Protein AF-A0A382YRN6-F1 (afdb_monomer)

Sequence (186 aa):
MSEPDVLLDSDYIIQRSGENFRKLMLTFEDDTGKSMCLRPDLTVASCIKYLKDNSKANSKIFYSGQAYRRSNSPKDKVINDQLGIEILGSKNKSTDDLKVLKTIANSIEKIKIKNTSIKIGDVSLFQKLIESLKIPERWKIRLKRHFWRPQYFEDLLNRLETNSDIDPAAINLDKKKFSEMKNLDQ

Structure (mmCIF, N/CA/C/O backbone):
data_AF-A0A382YRN6-F1
#
_entry.id   AF-A0A382YRN6-F1
#
loop_
_atom_site.group_PDB
_atom_site.id
_atom_site.type_symbol
_atom_site.label_atom_id
_atom_site.label_alt_id
_atom_site.label_comp_id
_atom_site.label_asym_id
_atom_site.label_entity_id
_atom_site.label_seq_id
_atom_site.pdbx_PDB_ins_code
_atom_site.Cartn_x
_atom_site.Cartn_y
_atom_site.Cartn_z
_atom_site.occupancy
_atom_site.B_iso_or_equiv
_atom_site.auth_seq_id
_atom_site.auth_comp_id
_atom_site.auth_asym_id
_atom_site.auth_atom_id
_atom_site.pdbx_PDB_model_num
ATOM 1 N N . MET A 1 1 ? -16.135 3.808 16.713 1.00 51.97 1 MET A N 1
ATOM 2 C CA . MET A 1 1 ? -14.955 3.156 16.109 1.00 51.97 1 MET A CA 1
ATOM 3 C C . MET A 1 1 ? -15.430 1.838 15.547 1.00 51.97 1 MET A C 1
ATOM 5 O O . MET A 1 1 ? -16.083 1.115 16.283 1.00 51.97 1 MET A O 1
ATOM 9 N N . SER A 1 2 ? -15.210 1.559 14.266 1.00 63.25 2 SER A N 1
ATOM 10 C CA . SER A 1 2 ? -15.533 0.242 13.720 1.00 63.25 2 SER A CA 1
ATOM 11 C C . SER A 1 2 ? -14.206 -0.430 13.417 1.00 63.25 2 SER A C 1
ATOM 13 O O . SER A 1 2 ? -13.573 -0.123 12.408 1.00 63.25 2 SER A O 1
ATOM 15 N N . GLU A 1 3 ? -13.742 -1.263 14.337 1.00 75.56 3 GLU A N 1
ATOM 16 C CA . GLU A 1 3 ? -12.614 -2.129 14.041 1.00 75.56 3 GLU A CA 1
ATOM 17 C C . GLU A 1 3 ? -13.063 -3.113 12.946 1.00 75.56 3 GLU A C 1
ATOM 19 O O . GLU A 1 3 ? -14.166 -3.662 13.049 1.00 75.56 3 GLU A O 1
ATOM 24 N N . PRO A 1 4 ? -12.316 -3.255 11.837 1.00 81.81 4 PRO A N 1
ATOM 25 C CA . PRO A 1 4 ? -12.666 -4.220 10.801 1.00 81.81 4 PRO A CA 1
ATOM 26 C C . PRO A 1 4 ? -12.492 -5.659 11.320 1.00 81.81 4 PRO A C 1
ATOM 28 O O . PRO A 1 4 ? -11.967 -5.869 12.412 1.00 81.81 4 PRO A O 1
ATOM 31 N N . ASP A 1 5 ? -12.926 -6.661 10.558 1.00 90.19 5 ASP A N 1
ATOM 32 C CA . ASP A 1 5 ? -12.802 -8.064 10.976 1.00 90.19 5 ASP A CA 1
ATOM 33 C C . ASP A 1 5 ? -11.320 -8.446 11.156 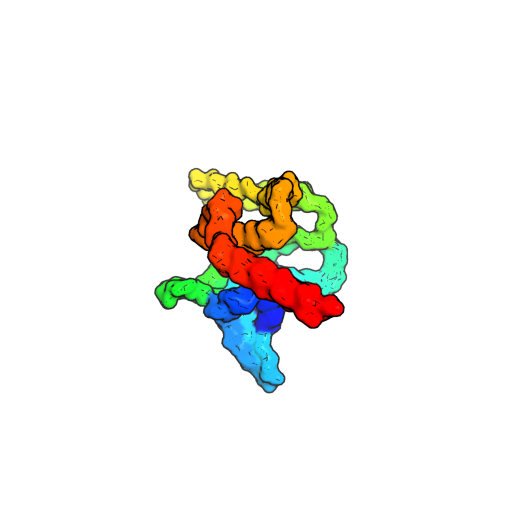1.00 90.19 5 ASP A C 1
ATOM 35 O O . ASP A 1 5 ? -10.460 -8.013 10.386 1.00 90.19 5 ASP A O 1
ATOM 39 N N . VAL A 1 6 ? -10.999 -9.227 12.193 1.00 94.19 6 VAL A N 1
ATOM 40 C CA . VAL A 1 6 ? -9.627 -9.715 12.453 1.00 94.19 6 VAL A CA 1
ATOM 41 C C . VAL A 1 6 ? -9.281 -10.907 11.561 1.00 94.19 6 VAL A C 1
ATOM 43 O O . VAL A 1 6 ? -8.134 -11.042 11.135 1.00 94.19 6 VAL A O 1
ATOM 46 N N . LEU A 1 7 ? -10.270 -11.754 11.274 1.00 94.81 7 LEU A N 1
ATOM 47 C CA . LEU A 1 7 ? -10.133 -12.926 10.419 1.00 94.81 7 LEU A CA 1
ATOM 48 C C . LEU A 1 7 ? -10.601 -12.606 9.009 1.00 94.81 7 LEU A C 1
ATOM 50 O O . LEU A 1 7 ? -11.713 -12.120 8.814 1.00 94.81 7 LEU A O 1
ATOM 54 N N . LEU A 1 8 ? -9.749 -12.905 8.034 1.00 94.69 8 LEU A N 1
ATOM 55 C CA . LEU A 1 8 ? -10.020 -12.691 6.621 1.00 94.69 8 LEU A CA 1
ATOM 56 C C . LEU A 1 8 ? -9.779 -13.976 5.840 1.00 94.69 8 LEU A C 1
ATOM 58 O O . LEU A 1 8 ? -8.954 -14.806 6.218 1.00 94.69 8 LEU A O 1
ATOM 62 N N . ASP A 1 9 ? -10.461 -14.086 4.709 1.00 94.25 9 ASP A N 1
ATOM 63 C CA . ASP A 1 9 ? -10.088 -15.030 3.665 1.00 94.25 9 ASP A CA 1
ATOM 64 C C . ASP A 1 9 ? -8.670 -14.698 3.170 1.00 94.25 9 ASP A C 1
ATOM 66 O O . ASP A 1 9 ? -8.386 -13.547 2.808 1.00 94.25 9 ASP A O 1
ATOM 70 N N . SER A 1 10 ? -7.777 -15.691 3.190 1.00 93.00 10 SER A N 1
ATOM 71 C CA . SER A 1 10 ? -6.375 -15.506 2.799 1.00 93.00 10 SER A CA 1
ATOM 72 C C . SER A 1 10 ? -6.241 -15.031 1.355 1.00 93.00 10 SER A C 1
ATOM 74 O O . SER A 1 10 ? -5.317 -14.271 1.039 1.00 93.00 10 SER A O 1
ATOM 76 N N . ASP A 1 11 ? -7.175 -15.425 0.487 1.00 92.12 11 ASP A N 1
ATOM 77 C CA . ASP A 1 11 ? -7.111 -15.138 -0.942 1.00 92.12 11 ASP A CA 1
ATOM 78 C C . ASP A 1 11 ? -7.200 -13.638 -1.227 1.00 92.12 11 ASP A C 1
ATOM 80 O O . ASP A 1 11 ? -6.490 -13.140 -2.104 1.00 92.12 11 ASP A O 1
ATOM 84 N N . TYR A 1 12 ? -7.973 -12.876 -0.441 1.00 91.62 12 TYR A N 1
ATOM 85 C CA . TYR A 1 12 ? -8.055 -11.420 -0.607 1.00 91.62 12 TYR A CA 1
ATOM 86 C C . TYR A 1 12 ? -6.702 -10.735 -0.416 1.00 91.62 12 TYR A C 1
ATOM 88 O O . TYR A 1 12 ? -6.385 -9.761 -1.105 1.00 91.62 12 TYR A O 1
ATOM 96 N N . ILE A 1 13 ? -5.880 -11.242 0.502 1.00 91.06 13 ILE A N 1
ATOM 97 C CA . ILE A 1 13 ? -4.547 -10.691 0.728 1.00 91.06 13 ILE A CA 1
ATOM 98 C C . ILE A 1 13 ? -3.578 -11.158 -0.358 1.00 91.06 13 ILE A C 1
ATOM 100 O O . ILE A 1 13 ? -2.804 -10.347 -0.873 1.00 91.06 13 ILE A O 1
ATOM 104 N N . ILE A 1 14 ? -3.607 -12.444 -0.713 1.00 88.62 14 ILE A N 1
ATOM 105 C CA . ILE A 1 14 ? -2.675 -13.037 -1.682 1.00 88.62 14 ILE A CA 1
ATOM 106 C C . ILE A 1 14 ? -2.873 -12.425 -3.068 1.00 88.62 14 ILE A C 1
ATOM 108 O O . ILE A 1 14 ? -1.894 -12.031 -3.701 1.00 88.62 14 ILE A O 1
ATOM 112 N N . GLN A 1 15 ? -4.117 -12.262 -3.520 1.00 87.88 15 GLN A N 1
ATOM 113 C CA . GLN A 1 15 ? -4.415 -11.652 -4.819 1.00 87.88 15 GLN A CA 1
ATOM 114 C C . GLN A 1 15 ? -3.895 -10.210 -4.914 1.00 87.88 15 GLN A C 1
ATOM 116 O O . GLN A 1 15 ? -3.425 -9.787 -5.969 1.00 87.88 15 GLN A O 1
ATOM 121 N N . ARG A 1 16 ? -3.924 -9.461 -3.803 1.00 85.50 16 ARG A N 1
ATOM 122 C CA . ARG A 1 16 ? -3.434 -8.077 -3.738 1.00 85.50 16 ARG A CA 1
ATOM 123 C C . ARG A 1 16 ? -1.912 -7.987 -3.616 1.00 85.50 16 ARG A C 1
ATOM 125 O O . ARG A 1 16 ? -1.306 -7.100 -4.215 1.00 85.50 16 ARG A O 1
ATOM 132 N N . SER A 1 17 ? -1.300 -8.847 -2.803 1.00 83.31 17 SER A N 1
ATOM 133 C CA . SER A 1 17 ? 0.098 -8.703 -2.355 1.00 83.31 17 SER A CA 1
ATOM 134 C C . SER A 1 17 ? 1.071 -9.703 -2.995 1.00 83.31 17 SER A C 1
ATOM 136 O O . SER A 1 17 ? 2.289 -9.538 -2.889 1.00 83.31 17 SER A O 1
ATOM 138 N N . GLY A 1 18 ? 0.550 -10.720 -3.683 1.00 82.56 18 GLY A N 1
ATOM 139 C CA . GLY A 1 18 ? 1.294 -11.799 -4.326 1.00 82.56 18 GLY A CA 1
ATOM 140 C C . GLY A 1 18 ? 1.769 -12.897 -3.367 1.00 82.56 18 GLY A C 1
ATOM 141 O O . GLY A 1 18 ? 1.887 -12.701 -2.159 1.00 82.56 18 GLY A O 1
ATOM 142 N N . GLU A 1 19 ? 2.129 -14.054 -3.927 1.00 81.19 19 GLU A N 1
ATOM 143 C CA . GLU A 1 19 ? 2.529 -15.262 -3.175 1.00 81.19 19 GLU A CA 1
ATOM 144 C C . GLU A 1 19 ? 3.696 -15.047 -2.208 1.00 81.19 19 GLU A C 1
ATOM 146 O O . GLU A 1 19 ? 3.724 -15.588 -1.105 1.00 81.19 19 GLU A O 1
ATOM 151 N N . ASN A 1 20 ? 4.653 -14.186 -2.564 1.00 80.25 20 ASN A N 1
ATOM 152 C CA . ASN A 1 20 ? 5.780 -13.877 -1.682 1.00 80.25 20 ASN A CA 1
ATOM 153 C C . ASN A 1 20 ? 5.348 -13.229 -0.360 1.00 80.25 20 ASN A C 1
ATOM 155 O O . ASN A 1 20 ? 6.132 -13.227 0.588 1.00 80.25 20 ASN A O 1
ATOM 159 N N . PHE A 1 21 ? 4.140 -12.667 -0.295 1.00 85.12 21 PHE A N 1
ATOM 160 C CA . PHE A 1 21 ? 3.574 -12.110 0.924 1.00 85.12 21 PHE A CA 1
ATOM 161 C C . PHE A 1 21 ? 3.029 -13.194 1.861 1.00 85.12 21 PHE A C 1
ATOM 163 O O . PHE A 1 21 ? 3.004 -12.988 3.072 1.00 85.12 21 PHE A O 1
ATOM 170 N N . ARG A 1 22 ? 2.678 -14.379 1.337 1.00 86.25 22 ARG A N 1
ATOM 171 C CA . ARG A 1 22 ? 2.113 -15.495 2.111 1.00 86.25 22 ARG A CA 1
ATOM 172 C C . ARG A 1 22 ? 3.006 -15.921 3.271 1.00 86.25 22 ARG A C 1
ATOM 174 O O . ARG A 1 22 ? 2.507 -16.160 4.362 1.00 86.25 22 ARG A O 1
ATOM 181 N N . LYS A 1 23 ? 4.330 -15.898 3.082 1.00 87.81 23 LYS A N 1
ATOM 182 C CA . LYS A 1 23 ? 5.316 -16.204 4.139 1.00 87.81 23 LYS A CA 1
ATOM 183 C C . LYS A 1 23 ? 5.230 -15.278 5.361 1.00 87.81 23 LYS A C 1
ATOM 185 O O . LYS A 1 23 ? 5.687 -15.642 6.441 1.00 87.81 23 LYS A O 1
ATOM 190 N N . LEU A 1 24 ? 4.689 -14.073 5.173 1.00 89.94 24 LEU A N 1
ATOM 191 C CA . LEU A 1 24 ? 4.528 -13.070 6.221 1.00 89.94 24 LEU A CA 1
ATOM 192 C C . LEU A 1 24 ? 3.179 -13.204 6.940 1.00 89.94 24 LEU A C 1
ATOM 194 O O . LEU A 1 24 ? 3.025 -12.687 8.043 1.00 89.94 24 LEU A O 1
ATOM 198 N N . MET A 1 25 ? 2.203 -13.878 6.334 1.00 93.12 25 MET A N 1
ATOM 199 C CA . MET A 1 25 ? 0.864 -14.032 6.895 1.00 93.12 25 MET A CA 1
ATOM 200 C C . MET A 1 25 ? 0.820 -15.131 7.957 1.00 93.12 25 MET A C 1
ATOM 202 O O . MET A 1 25 ? 1.604 -16.082 7.942 1.00 93.12 25 MET A O 1
ATOM 206 N N . LEU A 1 26 ? -0.138 -15.008 8.873 1.00 94.31 26 LEU A N 1
ATOM 207 C CA . LEU A 1 26 ? -0.528 -16.087 9.772 1.00 94.31 26 LEU A CA 1
ATOM 208 C C . LEU A 1 26 ? -1.783 -16.745 9.218 1.00 94.31 26 LEU A C 1
ATOM 210 O O . LEU A 1 26 ? -2.885 -16.233 9.410 1.00 94.31 26 LEU A O 1
ATOM 214 N N . THR A 1 27 ? -1.589 -17.843 8.497 1.00 94.38 27 THR A N 1
ATOM 215 C CA . THR A 1 27 ? -2.660 -18.595 7.842 1.00 94.38 27 THR A CA 1
ATOM 216 C C . THR A 1 27 ? -2.999 -19.861 8.615 1.00 94.38 27 THR A C 1
ATOM 218 O O . THR A 1 27 ? -2.108 -20.494 9.183 1.00 94.38 27 THR A O 1
ATOM 221 N N . PHE A 1 28 ? -4.263 -20.251 8.576 1.00 94.69 28 PHE A N 1
ATOM 222 C CA . PHE A 1 28 ? -4.788 -21.499 9.116 1.00 94.69 28 PHE A CA 1
ATOM 223 C C . PHE A 1 28 ? -5.939 -21.988 8.227 1.00 94.69 28 PHE A C 1
ATOM 225 O O . PHE A 1 28 ? -6.419 -21.248 7.369 1.00 94.69 28 PHE A O 1
ATOM 232 N N . GLU A 1 29 ? -6.354 -23.235 8.399 1.00 96.06 29 GLU A N 1
ATOM 233 C CA . GLU A 1 29 ? -7.555 -23.770 7.755 1.00 96.06 29 GLU A CA 1
ATOM 234 C C . GLU A 1 29 ? -8.707 -23.734 8.757 1.00 96.06 29 GLU A C 1
ATOM 236 O O . GLU A 1 29 ? -8.498 -23.994 9.944 1.00 96.06 29 GLU A O 1
ATOM 241 N N . ASP A 1 30 ? -9.893 -23.341 8.300 1.00 93.31 30 ASP A N 1
ATOM 242 C CA . ASP A 1 30 ? -11.109 -23.456 9.103 1.00 93.31 30 ASP A CA 1
ATOM 243 C C . ASP A 1 30 ? -11.708 -24.872 9.028 1.00 93.31 30 ASP A C 1
ATOM 245 O O . ASP A 1 30 ? -11.219 -25.739 8.301 1.00 93.31 30 ASP A O 1
ATOM 249 N N . ASP A 1 31 ? -12.803 -25.100 9.754 1.00 94.25 31 ASP A N 1
ATOM 250 C CA . ASP A 1 31 ? -13.486 -26.400 9.813 1.00 94.25 31 ASP A CA 1
ATOM 251 C C . ASP A 1 31 ? -14.044 -26.868 8.452 1.00 94.25 31 ASP A C 1
ATOM 253 O O . ASP A 1 31 ? -14.405 -28.034 8.292 1.00 94.25 31 ASP A O 1
ATOM 257 N N . THR A 1 32 ? -14.122 -25.974 7.460 1.00 94.44 32 THR A N 1
ATOM 258 C CA . THR A 1 32 ? -14.556 -26.281 6.089 1.00 94.44 32 THR A CA 1
ATOM 259 C C . THR A 1 32 ? -13.386 -26.578 5.145 1.00 94.44 32 THR A C 1
ATOM 261 O O . THR A 1 32 ? -13.607 -26.880 3.972 1.00 94.44 32 THR A O 1
ATOM 264 N N . GLY A 1 33 ? -12.144 -26.504 5.639 1.00 92.94 33 GLY A N 1
ATOM 265 C CA . GLY A 1 33 ? -10.920 -26.622 4.845 1.00 92.94 33 GLY A CA 1
ATOM 266 C C . GLY A 1 33 ? -10.556 -25.342 4.086 1.00 92.94 33 GLY A C 1
ATOM 267 O O . GLY A 1 33 ? -9.696 -25.361 3.204 1.00 92.94 33 GLY A O 1
ATOM 268 N N . LYS A 1 34 ? -11.206 -24.213 4.388 1.00 94.06 34 LYS A N 1
ATOM 269 C CA . LYS A 1 34 ? -10.936 -22.936 3.728 1.00 94.06 34 LYS A CA 1
ATOM 270 C C . LYS A 1 34 ? -9.721 -22.257 4.355 1.00 94.06 34 LYS A C 1
ATOM 272 O O . LYS A 1 34 ? -9.590 -22.180 5.574 1.00 94.06 34 LYS A O 1
ATOM 277 N N . SER A 1 35 ? -8.842 -21.704 3.515 1.00 93.88 35 SER A N 1
ATOM 278 C CA . SER A 1 35 ? -7.646 -20.999 3.983 1.00 93.88 35 SER A CA 1
ATOM 279 C C . SER A 1 35 ? -7.979 -19.598 4.502 1.00 93.88 35 SER A C 1
ATOM 281 O O . SER A 1 35 ? -8.270 -18.670 3.749 1.00 93.88 35 SER A O 1
ATOM 283 N N . MET A 1 36 ? -7.850 -19.415 5.808 1.00 95.75 36 MET A N 1
ATOM 284 C CA . MET A 1 36 ? -8.109 -18.168 6.521 1.00 95.75 36 MET A CA 1
ATOM 285 C C . MET A 1 36 ? -6.806 -17.569 7.049 1.00 95.75 36 MET A C 1
ATOM 287 O O . MET A 1 36 ? -5.798 -18.260 7.211 1.00 95.75 36 MET A O 1
ATOM 291 N N . CYS A 1 37 ? -6.805 -16.268 7.323 1.00 95.75 37 CYS A N 1
ATOM 292 C CA . CYS A 1 37 ? -5.662 -15.586 7.911 1.00 95.75 37 CYS A CA 1
ATOM 293 C C . CYS A 1 37 ? -6.076 -14.564 8.967 1.00 95.75 37 CYS A C 1
ATOM 295 O O . CYS A 1 37 ? -7.153 -13.965 8.901 1.00 95.75 37 CYS A O 1
ATOM 297 N N . LEU A 1 38 ? -5.178 -14.321 9.922 1.00 96.31 38 LEU A N 1
ATOM 298 C CA . LEU A 1 38 ? -5.223 -13.084 10.696 1.00 96.31 38 LEU A CA 1
ATOM 299 C C . LEU A 1 38 ? -4.845 -11.922 9.772 1.00 96.31 38 LEU A C 1
ATOM 301 O O . LEU A 1 38 ? -3.858 -12.011 9.036 1.00 96.31 38 LEU A O 1
ATOM 305 N N . ARG A 1 39 ? -5.610 -10.825 9.820 1.00 94.62 39 ARG A N 1
ATOM 306 C CA . ARG A 1 39 ? -5.389 -9.663 8.952 1.00 94.62 39 ARG A CA 1
ATOM 307 C C . ARG A 1 39 ? -3.941 -9.142 9.079 1.00 94.62 39 ARG A C 1
ATOM 309 O O . ARG A 1 39 ? -3.499 -8.818 10.185 1.00 94.62 39 ARG A O 1
ATOM 316 N N . PRO A 1 40 ? -3.191 -9.017 7.974 1.00 94.00 40 PRO A N 1
ATOM 317 C CA . PRO A 1 40 ? -1.807 -8.542 8.012 1.00 94.00 40 PRO A CA 1
ATOM 318 C C . PRO A 1 40 ? -1.680 -7.016 7.912 1.00 94.00 40 PRO A C 1
ATOM 320 O O . PRO A 1 40 ? -0.609 -6.469 8.184 1.00 94.00 40 PRO A O 1
ATOM 323 N N . ASP A 1 41 ? -2.756 -6.336 7.519 1.00 92.19 41 ASP A N 1
ATOM 324 C CA . ASP A 1 41 ? -2.962 -4.892 7.598 1.00 92.19 41 ASP A CA 1
ATOM 325 C C . ASP A 1 41 ? -4.459 -4.601 7.799 1.00 92.19 41 ASP A C 1
ATOM 327 O O . ASP A 1 41 ? -5.302 -5.479 7.591 1.00 92.19 41 ASP A O 1
ATOM 331 N N . LEU A 1 42 ? -4.794 -3.388 8.248 1.00 93.94 42 LEU A N 1
ATOM 332 C CA . LEU A 1 42 ? -6.195 -2.986 8.426 1.00 93.94 42 LEU A CA 1
ATOM 333 C C . LEU A 1 42 ? -6.842 -2.464 7.133 1.00 93.94 42 LEU A C 1
ATOM 335 O O . LEU A 1 42 ? -8.066 -2.476 7.039 1.00 93.94 42 LEU A O 1
ATOM 339 N N . THR A 1 43 ? -6.055 -2.080 6.125 1.00 92.62 43 THR A N 1
ATOM 340 C CA . THR A 1 43 ? -6.553 -1.525 4.857 1.00 92.62 43 THR A CA 1
ATOM 341 C C . THR A 1 43 ? -7.425 -2.514 4.096 1.00 92.62 43 THR A C 1
ATOM 343 O O . THR A 1 43 ? -8.557 -2.198 3.732 1.00 92.62 43 THR A O 1
ATOM 346 N N . VAL A 1 44 ? -6.947 -3.742 3.863 1.00 92.06 44 VAL A N 1
ATOM 347 C CA . VAL A 1 44 ? -7.742 -4.728 3.106 1.00 92.06 44 VAL A CA 1
ATOM 348 C C . VAL A 1 44 ? -9.009 -5.105 3.874 1.00 92.06 44 VAL A C 1
ATOM 350 O O . VAL A 1 44 ? -10.080 -5.217 3.278 1.00 92.06 44 VAL A O 1
ATOM 353 N N . ALA A 1 45 ? -8.912 -5.226 5.198 1.00 92.88 45 ALA A N 1
ATOM 354 C CA . ALA A 1 45 ? -10.055 -5.504 6.061 1.00 92.88 45 ALA A CA 1
ATOM 355 C C . ALA A 1 45 ? -11.117 -4.386 5.975 1.00 92.88 45 ALA A C 1
ATOM 357 O O . ALA A 1 45 ? -12.314 -4.661 5.852 1.00 92.88 45 ALA A O 1
ATOM 358 N N . SER A 1 46 ? -10.685 -3.120 5.971 1.00 92.19 46 SER A N 1
ATOM 359 C CA . SER A 1 46 ? -11.553 -1.955 5.775 1.00 92.19 46 SER A CA 1
ATOM 360 C C . SER A 1 46 ? -12.200 -1.924 4.390 1.00 92.19 46 SER A C 1
ATOM 362 O O . SER A 1 46 ? -13.404 -1.682 4.296 1.00 92.19 46 SER A O 1
ATOM 364 N N . CYS A 1 47 ? -11.455 -2.247 3.330 1.00 91.38 47 CYS A N 1
ATOM 365 C CA . CYS A 1 47 ? -11.995 -2.368 1.974 1.00 91.38 47 CYS A CA 1
ATOM 366 C C . CYS A 1 47 ? -13.052 -3.477 1.858 1.00 91.38 47 CYS A C 1
ATOM 368 O O . CYS A 1 47 ? -14.103 -3.260 1.258 1.00 91.38 47 CYS A O 1
ATOM 370 N N . ILE A 1 48 ? -12.811 -4.654 2.446 1.00 90.88 48 ILE A N 1
ATOM 371 C CA . ILE A 1 48 ? -13.780 -5.763 2.443 1.00 90.88 48 ILE A CA 1
ATOM 372 C C . ILE A 1 48 ? -15.072 -5.333 3.132 1.00 90.88 48 ILE A C 1
ATOM 374 O O . ILE A 1 48 ? -16.156 -5.557 2.596 1.00 90.88 48 ILE A O 1
ATOM 378 N N . LYS A 1 49 ? -14.967 -4.680 4.293 1.00 90.25 49 LYS A N 1
ATOM 379 C CA . LYS A 1 49 ? -16.130 -4.155 5.009 1.00 90.25 49 LYS A CA 1
ATOM 380 C C . LYS A 1 49 ? -16.911 -3.145 4.164 1.00 90.25 49 LYS A C 1
ATOM 382 O O . LYS A 1 49 ? -18.112 -3.305 3.984 1.00 90.25 49 LYS A O 1
ATOM 387 N N . TYR A 1 50 ? -16.215 -2.172 3.577 1.00 91.06 50 TYR A N 1
ATOM 388 C CA . TYR A 1 50 ? -16.802 -1.173 2.678 1.00 91.06 50 TYR A CA 1
ATOM 389 C C . TYR A 1 50 ? -17.598 -1.801 1.519 1.00 91.06 50 TYR A C 1
ATOM 391 O O . TYR A 1 50 ? -18.684 -1.321 1.179 1.00 91.06 50 TYR A O 1
ATOM 399 N N . LEU A 1 51 ? -17.069 -2.884 0.937 1.00 90.31 51 LEU A N 1
ATOM 400 C CA . LEU A 1 51 ? -17.718 -3.627 -0.145 1.00 90.31 51 LEU A CA 1
ATOM 401 C C . LEU A 1 51 ? -18.913 -4.461 0.343 1.00 90.31 51 LEU A C 1
ATOM 403 O O . LEU A 1 51 ? -19.945 -4.462 -0.325 1.00 90.31 51 LEU A O 1
ATOM 407 N N . LYS A 1 52 ? -18.805 -5.137 1.499 1.00 88.75 52 LYS A N 1
ATOM 408 C CA . LYS A 1 52 ? -19.909 -5.907 2.114 1.00 88.75 52 LYS A CA 1
ATOM 409 C C . LYS A 1 52 ? -21.110 -5.022 2.439 1.00 88.75 52 LYS A C 1
ATOM 411 O O . LYS A 1 52 ? -22.247 -5.428 2.216 1.00 88.75 52 LYS A O 1
ATOM 416 N N . ASP A 1 53 ? -20.851 -3.795 2.880 1.00 85.69 53 ASP A N 1
ATOM 417 C CA . ASP A 1 53 ? -21.888 -2.808 3.185 1.00 85.69 53 ASP A CA 1
ATOM 418 C C . ASP A 1 53 ? -22.583 -2.266 1.910 1.00 85.69 53 ASP A C 1
ATOM 420 O O . ASP A 1 53 ? -23.408 -1.356 1.988 1.00 85.69 53 ASP A O 1
ATOM 424 N N . ASN A 1 54 ? -22.257 -2.805 0.718 1.00 70.38 54 ASN A N 1
ATOM 425 C CA . ASN A 1 54 ? -22.770 -2.407 -0.602 1.00 70.38 54 ASN A CA 1
ATOM 426 C C . ASN A 1 54 ? -22.689 -0.894 -0.858 1.00 70.38 54 ASN A C 1
ATOM 428 O O . ASN A 1 54 ? -23.453 -0.324 -1.649 1.00 70.38 54 ASN A O 1
ATOM 432 N N . SER A 1 55 ? -21.755 -0.214 -0.193 1.00 65.00 55 SER A N 1
ATOM 433 C CA . SER A 1 55 ? -21.702 1.235 -0.229 1.00 65.00 55 SER A CA 1
ATOM 434 C C . SER A 1 55 ? -21.049 1.689 -1.536 1.00 65.00 55 SER A C 1
ATOM 436 O O . SER A 1 55 ? -19.839 1.736 -1.692 1.00 65.00 55 SER A O 1
ATOM 438 N N . LYS A 1 56 ? -21.869 2.057 -2.526 1.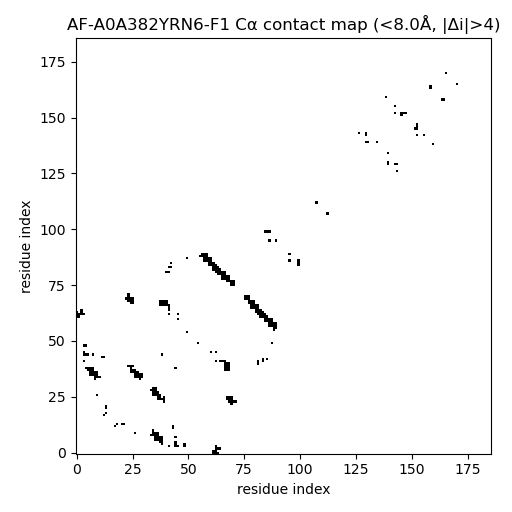00 66.88 56 LYS A N 1
ATOM 439 C CA . LYS A 1 56 ? -21.397 2.788 -3.722 1.00 66.88 56 LYS A CA 1
ATOM 440 C C . LYS A 1 56 ? -21.114 4.267 -3.425 1.00 66.88 56 LYS A C 1
ATOM 442 O O . LYS A 1 56 ? -20.733 5.021 -4.317 1.00 66.88 56 LYS A O 1
ATOM 447 N N . ALA A 1 57 ? -21.349 4.691 -2.186 1.00 82.06 57 ALA A N 1
ATOM 448 C CA . ALA A 1 57 ? -21.182 6.059 -1.740 1.00 82.06 57 ALA A CA 1
ATOM 449 C C . ALA A 1 57 ? -1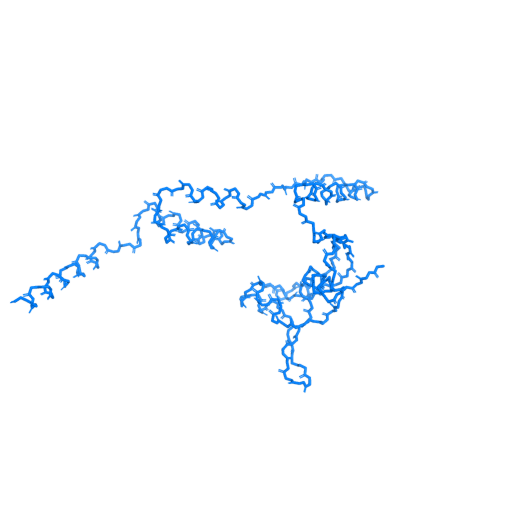9.737 6.339 -1.313 1.00 82.06 57 ALA A C 1
ATOM 451 O O . ALA A 1 57 ? -19.016 5.460 -0.832 1.00 82.06 57 ALA A O 1
ATOM 452 N N . ASN A 1 58 ? -19.344 7.603 -1.462 1.00 88.38 58 ASN A N 1
ATOM 453 C CA . ASN A 1 58 ? -18.097 8.118 -0.921 1.00 88.38 58 ASN A CA 1
ATOM 454 C C . ASN A 1 58 ? -18.095 7.951 0.606 1.00 88.38 58 ASN A C 1
ATOM 456 O O . ASN A 1 58 ? -18.955 8.513 1.287 1.00 88.38 58 ASN A O 1
ATOM 460 N N . SER A 1 59 ? -17.135 7.193 1.125 1.00 90.44 59 SER A N 1
ATOM 461 C CA . SER A 1 59 ? -17.016 6.863 2.542 1.00 90.44 59 SER A CA 1
ATOM 462 C C . SER A 1 59 ? -15.660 7.286 3.079 1.00 90.44 59 SER A C 1
ATOM 464 O O . SER A 1 59 ? -14.628 7.065 2.452 1.00 90.44 59 SER A O 1
ATOM 466 N N . LYS A 1 60 ? -15.667 7.882 4.271 1.00 92.50 60 LYS A N 1
ATOM 467 C CA . LYS A 1 60 ? -14.457 8.235 5.017 1.00 92.50 60 LYS A CA 1
ATOM 468 C C . LYS A 1 60 ? -14.337 7.270 6.182 1.00 92.50 60 LYS A C 1
ATOM 470 O O . LYS A 1 60 ? -15.146 7.317 7.107 1.00 92.50 60 LYS A O 1
ATOM 475 N N . ILE A 1 61 ? -13.351 6.394 6.112 1.00 91.62 61 ILE A N 1
ATOM 476 C CA . ILE A 1 61 ? -13.101 5.352 7.097 1.00 91.62 61 ILE A CA 1
ATOM 477 C C . ILE A 1 61 ? -11.907 5.783 7.934 1.00 91.62 61 ILE A C 1
ATOM 479 O O . ILE A 1 61 ? -10.948 6.361 7.431 1.00 91.62 61 ILE A O 1
ATOM 483 N N . PHE A 1 62 ? -11.975 5.505 9.225 1.00 92.94 62 PHE A N 1
ATOM 484 C CA . PHE A 1 62 ? -10.825 5.551 10.109 1.00 92.94 62 PHE A CA 1
ATOM 485 C C . PHE A 1 62 ? -10.819 4.272 10.932 1.00 92.94 62 PHE A C 1
ATOM 487 O O . PHE A 1 62 ? -11.879 3.751 11.293 1.00 92.94 62 PHE A O 1
ATOM 494 N N . TYR A 1 63 ? -9.633 3.769 11.228 1.00 93.00 63 TYR A N 1
ATOM 495 C CA . TYR A 1 63 ? -9.465 2.546 11.993 1.00 93.00 63 TYR A CA 1
ATOM 496 C C . TYR A 1 63 ? -8.276 2.667 12.934 1.00 93.00 63 TYR A C 1
ATOM 498 O O . TYR A 1 63 ? -7.295 3.341 12.634 1.00 93.00 63 TYR A O 1
ATOM 506 N N . SER A 1 64 ? -8.386 1.996 14.073 1.00 93.31 64 SER A N 1
ATOM 507 C CA . SER A 1 64 ? -7.326 1.814 15.055 1.00 93.31 64 SER A CA 1
ATOM 508 C C . SER A 1 64 ? -7.426 0.377 15.536 1.00 93.31 64 SER A C 1
ATOM 510 O O . SER A 1 64 ? -8.510 -0.031 15.950 1.00 93.31 64 SER A O 1
ATOM 512 N N . GLY A 1 65 ? -6.345 -0.386 15.458 1.00 93.88 65 GLY A N 1
ATOM 513 C CA . GLY A 1 65 ? -6.356 -1.780 15.885 1.00 93.88 65 GLY A CA 1
ATOM 514 C C . GLY A 1 65 ? -5.093 -2.531 15.498 1.00 93.88 65 GLY A C 1
ATOM 515 O O . GLY A 1 65 ? -4.155 -1.970 14.931 1.00 93.88 65 GLY A O 1
ATOM 516 N N . GLN A 1 66 ? -5.082 -3.821 15.810 1.00 95.25 66 GLN A N 1
ATOM 517 C CA . GLN A 1 66 ? -3.917 -4.680 15.618 1.00 95.25 66 GLN A CA 1
ATOM 518 C C . GLN A 1 66 ? -3.912 -5.349 14.245 1.00 95.25 66 GLN A C 1
ATOM 520 O O . GLN A 1 66 ? -4.931 -5.873 13.792 1.00 95.25 66 GLN A O 1
ATOM 525 N N . ALA A 1 67 ? -2.748 -5.365 13.607 1.00 94.88 67 ALA A N 1
ATOM 526 C CA . ALA A 1 67 ? -2.427 -6.183 12.448 1.00 94.88 67 ALA A CA 1
ATOM 527 C C . ALA A 1 67 ? -1.434 -7.282 12.846 1.00 94.88 67 ALA A C 1
ATOM 529 O O . ALA A 1 67 ? -0.534 -7.059 13.658 1.00 94.88 67 ALA A O 1
ATOM 530 N N . TYR A 1 68 ? -1.574 -8.460 12.244 1.00 95.25 68 TYR A N 1
ATOM 531 C CA . TYR A 1 68 ? -0.823 -9.655 12.608 1.00 95.25 68 TYR A CA 1
ATOM 532 C C . TYR A 1 68 ? -0.008 -10.134 11.415 1.00 95.25 68 TYR A C 1
ATOM 534 O O . TYR A 1 68 ? -0.533 -10.689 10.450 1.00 95.25 68 TYR A O 1
ATOM 542 N N . ARG A 1 69 ? 1.301 -9.904 11.466 1.00 92.50 69 ARG A N 1
ATOM 543 C CA . ARG A 1 69 ? 2.201 -10.250 10.370 1.00 92.50 69 ARG A CA 1
ATOM 544 C C . ARG A 1 69 ? 3.578 -10.601 10.904 1.00 92.50 69 ARG A C 1
ATOM 546 O O . ARG A 1 69 ? 4.146 -9.862 11.700 1.00 92.50 69 ARG A O 1
ATOM 553 N N . ARG A 1 70 ? 4.146 -11.702 10.417 1.00 91.19 70 ARG A N 1
ATOM 554 C CA . ARG A 1 70 ? 5.558 -12.032 10.632 1.00 91.19 70 ARG A CA 1
ATOM 555 C C . ARG A 1 70 ? 6.428 -10.999 9.920 1.00 91.19 70 ARG A C 1
ATOM 557 O O . ARG A 1 70 ? 6.071 -10.490 8.853 1.00 91.19 70 ARG A O 1
ATOM 564 N N . SER A 1 71 ? 7.588 -10.706 10.484 1.00 85.25 71 SER A N 1
ATOM 565 C CA . SER A 1 71 ? 8.629 -9.988 9.758 1.00 85.25 71 SER A CA 1
ATOM 566 C C . SER A 1 71 ? 9.647 -10.982 9.180 1.00 85.25 71 SER A C 1
ATOM 568 O O . SER A 1 71 ? 9.547 -12.193 9.378 1.00 85.25 71 SER A O 1
ATOM 570 N N . ASN A 1 72 ? 10.640 -10.471 8.452 1.00 78.44 72 ASN A N 1
ATOM 571 C CA . ASN A 1 72 ? 11.759 -11.288 7.979 1.00 78.44 72 ASN A CA 1
ATOM 572 C C . ASN A 1 72 ? 12.726 -11.695 9.114 1.00 78.44 72 ASN A C 1
ATOM 574 O O . ASN A 1 72 ? 13.567 -12.564 8.906 1.00 78.44 72 ASN A O 1
ATOM 578 N N . SER A 1 73 ? 12.624 -11.067 10.289 1.00 80.12 73 SER A N 1
ATOM 579 C CA . SER A 1 73 ? 13.437 -11.334 11.475 1.00 80.12 73 SER A CA 1
ATOM 580 C C . SER A 1 73 ? 12.582 -12.050 12.531 1.00 80.12 73 SER A C 1
ATOM 582 O O . SER A 1 73 ? 11.572 -11.503 12.974 1.00 80.12 73 SER A O 1
ATOM 584 N N . PRO A 1 74 ? 12.988 -13.240 13.010 1.00 73.19 74 PRO A N 1
ATOM 585 C CA . PRO A 1 74 ? 12.247 -13.974 14.041 1.00 73.19 74 PRO A CA 1
ATOM 586 C C . PRO A 1 74 ? 12.086 -13.219 15.369 1.00 73.19 74 PRO A C 1
ATOM 588 O O . PRO A 1 74 ? 11.259 -13.600 16.190 1.00 73.19 74 PRO A O 1
ATOM 591 N N . LYS A 1 75 ? 12.901 -12.181 15.604 1.00 78.62 75 LYS A N 1
ATOM 592 C CA . LYS A 1 75 ? 12.885 -11.384 16.837 1.00 78.62 75 LYS A CA 1
ATOM 593 C C . LYS A 1 75 ? 11.835 -10.275 16.824 1.00 78.62 75 LYS A C 1
ATOM 595 O O . LYS A 1 75 ? 11.576 -9.683 17.871 1.00 78.62 75 LYS A O 1
ATOM 600 N N . ASP A 1 76 ? 11.262 -9.962 15.667 1.00 84.31 76 ASP A N 1
ATOM 601 C CA . ASP A 1 76 ? 10.337 -8.842 15.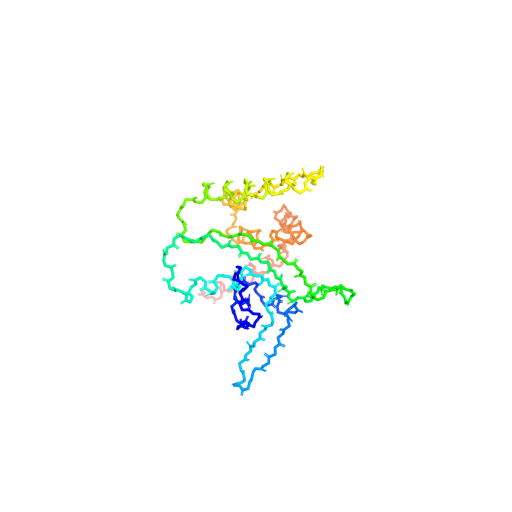566 1.00 84.31 76 ASP A CA 1
ATOM 602 C C . ASP A 1 76 ? 8.943 -9.250 16.042 1.00 84.31 76 ASP A C 1
ATOM 604 O O . ASP A 1 76 ? 8.522 -10.407 15.948 1.00 84.31 76 ASP A O 1
ATOM 608 N N . LYS A 1 77 ? 8.195 -8.267 16.543 1.00 87.06 77 LYS A N 1
ATOM 609 C CA . LYS A 1 77 ? 6.825 -8.493 16.994 1.00 87.06 77 LYS A CA 1
ATOM 610 C C . LYS A 1 77 ? 5.929 -8.848 15.810 1.00 87.06 77 LYS A C 1
ATOM 612 O O . LYS A 1 77 ? 5.919 -8.177 14.782 1.00 87.06 77 LYS A O 1
ATOM 617 N N . VAL A 1 78 ? 5.119 -9.880 16.013 1.00 93.06 78 VAL A N 1
ATOM 618 C CA . VAL A 1 78 ? 4.075 -10.300 15.072 1.00 93.06 78 VAL A CA 1
ATOM 619 C C . VAL A 1 78 ? 2.887 -9.331 15.081 1.00 93.06 78 VAL A C 1
ATOM 621 O O . VAL A 1 78 ? 2.232 -9.131 14.060 1.00 93.06 78 VAL A O 1
ATOM 624 N N . ILE A 1 79 ? 2.608 -8.728 16.237 1.00 94.88 79 ILE A N 1
ATOM 625 C CA . ILE A 1 79 ? 1.492 -7.803 16.449 1.00 94.88 79 ILE A CA 1
ATOM 626 C C . ILE A 1 79 ? 1.974 -6.376 16.194 1.00 94.88 79 ILE A C 1
ATOM 628 O O . ILE A 1 79 ? 2.971 -5.944 16.775 1.00 94.88 79 ILE A O 1
ATOM 632 N N . ASN A 1 80 ? 1.251 -5.655 15.341 1.00 91.94 80 ASN A N 1
ATOM 633 C CA . ASN A 1 80 ? 1.545 -4.284 14.944 1.00 91.94 80 ASN A CA 1
ATOM 634 C C . ASN A 1 80 ? 0.297 -3.418 15.133 1.00 91.94 80 ASN A C 1
ATOM 636 O O . ASN A 1 80 ? -0.705 -3.638 14.453 1.00 91.94 80 ASN A O 1
ATOM 640 N N . ASP A 1 81 ? 0.357 -2.425 16.016 1.00 93.88 81 ASP A N 1
ATOM 641 C CA . ASP A 1 81 ? -0.732 -1.463 16.180 1.00 93.88 81 ASP A CA 1
ATOM 642 C C . ASP A 1 81 ? -0.746 -0.487 14.997 1.00 93.88 81 ASP A C 1
ATOM 644 O O . ASP A 1 81 ? 0.262 0.148 14.675 1.00 93.88 81 ASP A O 1
ATOM 648 N N . GLN A 1 82 ? -1.891 -0.379 14.327 1.00 93.88 82 GLN A N 1
ATOM 649 C CA . GLN A 1 82 ? -2.091 0.498 13.180 1.00 93.88 82 GLN A CA 1
ATOM 650 C C . GLN A 1 82 ? -3.229 1.476 13.447 1.00 93.88 82 GLN A C 1
ATOM 652 O O . GLN A 1 82 ? -4.308 1.099 13.903 1.00 93.88 82 GLN A O 1
ATOM 657 N N . LEU A 1 83 ? -2.987 2.732 13.083 1.00 93.38 83 LEU A N 1
ATOM 658 C CA . LEU A 1 83 ? -3.974 3.799 12.995 1.00 93.38 83 LEU A CA 1
ATOM 659 C C . LEU A 1 83 ? -3.968 4.304 11.554 1.00 93.38 83 LEU A C 1
ATOM 661 O O . LEU A 1 83 ? -2.903 4.612 11.016 1.00 93.38 83 LEU A O 1
ATOM 665 N N . GLY A 1 84 ? -5.135 4.395 10.928 1.00 93.31 84 GLY A N 1
ATOM 666 C CA . GLY A 1 84 ? -5.235 4.820 9.537 1.00 93.31 84 GLY A CA 1
ATOM 667 C C . GLY A 1 84 ? -6.562 5.475 9.199 1.00 93.31 84 GLY A C 1
ATOM 668 O O . GLY A 1 84 ? -7.543 5.375 9.940 1.00 93.31 84 GLY A O 1
ATOM 669 N N . ILE A 1 85 ? -6.557 6.181 8.070 1.00 94.75 85 ILE A N 1
ATOM 670 C CA . ILE A 1 85 ? -7.726 6.815 7.467 1.00 94.75 85 ILE A CA 1
ATOM 671 C C . ILE A 1 85 ? -7.756 6.499 5.975 1.00 94.75 85 ILE A C 1
ATOM 673 O O . ILE A 1 85 ? -6.716 6.493 5.320 1.00 94.75 85 ILE A O 1
ATOM 677 N N . GLU A 1 86 ? -8.949 6.281 5.435 1.00 93.69 86 GLU A N 1
ATOM 678 C CA . GLU A 1 86 ? -9.172 5.976 4.025 1.00 93.69 86 GLU A CA 1
ATOM 679 C C . GLU A 1 86 ? -10.382 6.748 3.498 1.00 93.69 86 GLU A C 1
ATOM 681 O O . GLU A 1 86 ? -11.375 6.943 4.201 1.00 93.69 86 GLU A O 1
ATOM 686 N N . ILE A 1 87 ? -10.300 7.197 2.247 1.00 94.31 87 ILE A N 1
ATOM 687 C CA . ILE A 1 87 ? -11.427 7.778 1.515 1.00 94.31 87 ILE A CA 1
ATOM 688 C C . ILE A 1 87 ? -11.717 6.844 0.342 1.00 94.31 87 ILE A C 1
ATOM 690 O O . ILE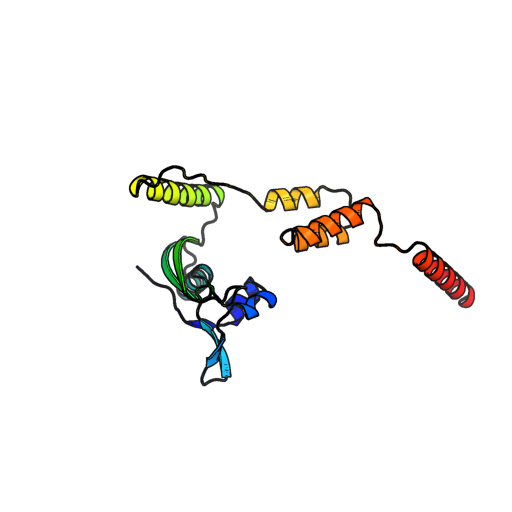 A 1 87 ? -10.912 6.740 -0.581 1.00 94.31 87 ILE A O 1
ATOM 694 N N . LEU A 1 88 ? -12.853 6.152 0.390 1.00 92.62 88 LEU A N 1
ATOM 695 C CA . LEU A 1 88 ? -13.258 5.143 -0.590 1.00 92.62 88 LEU A CA 1
ATOM 696 C C . LEU A 1 88 ? -14.465 5.627 -1.399 1.00 92.62 88 LEU A C 1
ATOM 698 O O . LEU A 1 88 ? -15.305 6.367 -0.894 1.00 92.62 88 LEU A O 1
ATOM 702 N N . GLY A 1 89 ? -14.558 5.223 -2.668 1.00 90.75 89 GLY A N 1
ATOM 703 C CA . GLY A 1 89 ? -15.701 5.537 -3.541 1.00 90.75 89 GLY A CA 1
ATOM 704 C C . GLY A 1 89 ? -15.728 6.955 -4.127 1.00 90.75 89 GLY A C 1
ATOM 705 O O . GLY A 1 89 ? -16.677 7.315 -4.823 1.00 90.75 89 GLY A O 1
ATOM 706 N N . SER A 1 90 ? -14.707 7.778 -3.875 1.00 90.94 90 SER A N 1
ATOM 707 C CA . SER A 1 90 ? -14.606 9.117 -4.461 1.00 90.94 90 SER A CA 1
ATOM 708 C C . SER A 1 90 ? -13.946 9.117 -5.843 1.00 90.94 90 SER A C 1
ATOM 710 O O . SER A 1 90 ? -13.059 8.315 -6.128 1.00 90.94 90 SER A O 1
ATOM 712 N N . LYS A 1 91 ? -14.342 10.072 -6.696 1.00 89.69 91 LYS A N 1
ATOM 713 C CA . LYS A 1 91 ? -13.738 10.314 -8.021 1.00 89.69 91 LYS A CA 1
ATOM 714 C C . LYS A 1 91 ? -12.703 11.449 -8.024 1.00 89.69 91 LYS A C 1
ATOM 716 O O . LYS A 1 91 ? -12.004 11.634 -9.015 1.00 89.69 91 LYS A O 1
ATOM 721 N N . ASN A 1 92 ? -12.572 12.194 -6.924 1.00 92.19 92 ASN A N 1
ATOM 722 C CA . ASN A 1 92 ? -11.750 13.407 -6.845 1.00 92.19 92 ASN A CA 1
ATOM 723 C C . ASN A 1 92 ? -10.414 13.159 -6.129 1.00 92.19 92 ASN A C 1
ATOM 725 O O .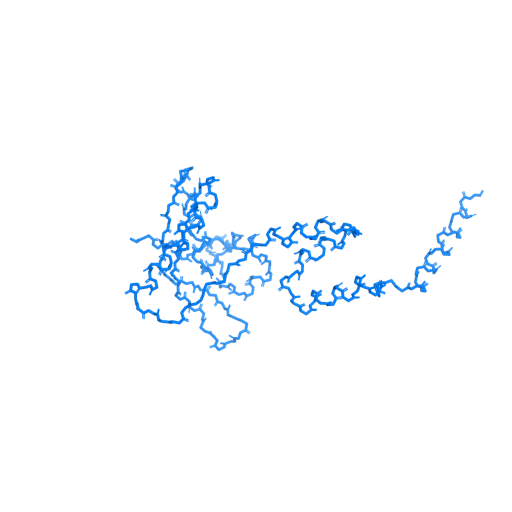 ASN A 1 92 ? -10.148 13.738 -5.075 1.00 92.19 92 ASN A O 1
ATOM 729 N N . LYS A 1 93 ? -9.558 12.320 -6.731 1.00 90.06 93 LYS A N 1
ATOM 730 C CA . LYS A 1 93 ? -8.297 11.843 -6.132 1.00 90.06 93 LYS A CA 1
ATOM 731 C C . LYS A 1 93 ? -7.451 12.959 -5.500 1.00 90.06 93 LYS A C 1
ATOM 733 O O . LYS A 1 93 ? -7.152 12.896 -4.318 1.00 90.06 93 LYS A O 1
ATOM 738 N N . SER A 1 94 ? -7.127 14.015 -6.252 1.00 92.06 94 SER A N 1
ATOM 739 C CA . SER A 1 94 ? -6.253 15.099 -5.761 1.00 92.06 94 SER A CA 1
ATOM 740 C C . SER A 1 94 ? -6.824 15.826 -4.536 1.00 92.06 94 SER A C 1
ATOM 742 O O . SER A 1 94 ? -6.102 16.116 -3.582 1.00 92.06 94 SER A O 1
ATOM 744 N N . THR A 1 95 ? -8.130 16.098 -4.534 1.00 95.31 95 THR A N 1
ATOM 745 C CA . THR A 1 95 ? -8.795 16.760 -3.408 1.00 95.31 95 THR A CA 1
ATOM 746 C C . THR A 1 95 ? -8.810 15.873 -2.167 1.00 95.31 95 THR A C 1
ATOM 748 O O . THR A 1 95 ? -8.679 16.378 -1.052 1.00 95.31 95 THR A O 1
ATOM 751 N N . ASP A 1 96 ? -8.979 14.567 -2.341 1.00 95.56 96 ASP A N 1
ATOM 752 C CA . ASP A 1 96 ? -9.052 13.623 -1.231 1.00 95.56 96 ASP A CA 1
ATOM 753 C C . ASP A 1 96 ? -7.672 13.273 -0.668 1.00 95.56 96 ASP A C 1
ATOM 755 O O . ASP A 1 96 ? -7.518 13.270 0.554 1.00 95.56 96 ASP A O 1
ATOM 759 N N . ASP A 1 97 ? -6.648 13.142 -1.515 1.00 94.62 97 ASP A N 1
ATOM 760 C CA . ASP A 1 97 ? -5.247 13.022 -1.088 1.00 94.62 97 ASP A CA 1
ATOM 761 C C . ASP A 1 97 ? -4.842 14.230 -0.221 1.00 94.62 97 ASP A C 1
ATOM 763 O O . ASP A 1 97 ? -4.281 14.076 0.867 1.00 94.62 97 ASP A O 1
ATOM 767 N N . LEU A 1 98 ? -5.210 15.450 -0.641 1.00 95.62 98 LEU A N 1
ATOM 768 C CA . LEU A 1 98 ? -4.963 16.663 0.144 1.00 95.62 98 LEU A CA 1
ATOM 769 C C . LEU A 1 98 ? -5.689 16.641 1.497 1.00 95.62 98 LEU A C 1
ATOM 771 O O . LEU A 1 98 ? -5.133 17.099 2.496 1.00 95.62 98 LEU A O 1
ATOM 775 N N . LYS A 1 99 ? -6.926 16.129 1.552 1.00 96.06 99 LYS A N 1
ATOM 776 C CA . LYS A 1 99 ? -7.667 15.993 2.818 1.00 96.06 99 LYS A CA 1
ATOM 777 C C . LYS A 1 99 ? -6.964 15.023 3.759 1.00 96.06 99 LYS A C 1
ATOM 779 O O . LYS A 1 99 ? -6.774 15.379 4.916 1.00 96.06 99 LYS A O 1
ATOM 784 N N . VAL A 1 100 ? -6.548 13.853 3.270 1.00 95.88 100 VAL A N 1
ATOM 785 C CA . VAL A 1 100 ? -5.811 12.854 4.062 1.00 95.88 100 VAL A CA 1
ATOM 786 C C . VAL A 1 100 ? -4.537 13.470 4.642 1.00 95.88 100 VAL A C 1
ATOM 788 O O . VAL A 1 100 ? -4.330 13.421 5.855 1.00 95.88 100 VAL A O 1
ATOM 791 N N . LEU A 1 101 ? -3.732 14.137 3.810 1.00 95.62 101 LEU A N 1
ATOM 792 C CA . LEU A 1 101 ? -2.496 14.792 4.248 1.00 95.62 101 LEU A CA 1
ATOM 793 C C . LEU A 1 101 ? -2.750 15.885 5.293 1.00 95.62 101 LEU A C 1
ATOM 795 O O . LEU A 1 101 ? -2.066 15.919 6.315 1.00 95.62 101 LEU A O 1
ATOM 799 N N . LYS A 1 102 ? -3.756 16.744 5.080 1.00 95.75 102 LYS A N 1
ATOM 800 C CA . LYS A 1 102 ? -4.147 17.774 6.056 1.00 95.75 102 LYS A CA 1
ATOM 801 C C . LYS A 1 102 ? -4.602 17.160 7.376 1.00 95.75 102 LYS A C 1
ATOM 803 O O . LYS A 1 102 ? -4.216 17.642 8.434 1.00 95.75 102 LYS A O 1
ATOM 808 N N . THR A 1 103 ? -5.398 16.093 7.336 1.00 95.94 103 THR A N 1
ATOM 809 C CA . THR A 1 103 ? -5.848 15.401 8.548 1.00 95.94 103 THR A CA 1
ATOM 810 C C . THR A 1 103 ? -4.665 14.826 9.328 1.00 95.94 103 THR A C 1
ATOM 812 O O . THR A 1 103 ? -4.612 15.000 10.547 1.00 95.94 103 THR A O 1
ATOM 815 N N . ILE A 1 104 ? -3.695 14.206 8.650 1.00 94.06 104 ILE A N 1
ATOM 816 C CA . ILE A 1 104 ? -2.480 13.675 9.284 1.00 94.06 104 ILE A CA 1
ATOM 817 C C . ILE A 1 104 ? -1.644 14.811 9.887 1.00 94.06 104 ILE A C 1
ATOM 819 O O . ILE A 1 104 ? -1.307 14.750 11.068 1.00 94.06 104 ILE A O 1
ATOM 823 N N . ALA A 1 105 ? -1.366 15.870 9.121 1.00 94.00 105 ALA A N 1
ATOM 824 C CA . ALA A 1 105 ? -0.578 17.015 9.582 1.00 94.00 105 ALA A CA 1
ATOM 825 C C . ALA A 1 105 ? -1.206 17.693 10.813 1.00 94.00 105 ALA A C 1
ATOM 827 O O . ALA A 1 105 ? -0.537 17.867 11.830 1.00 94.00 105 ALA A O 1
ATOM 828 N N . ASN A 1 106 ? -2.514 17.966 10.767 1.00 94.62 106 ASN A N 1
ATOM 829 C CA . ASN A 1 106 ? -3.247 18.558 11.888 1.00 94.62 106 ASN A CA 1
ATOM 830 C C . ASN A 1 106 ? -3.246 17.641 13.122 1.00 94.62 106 ASN A C 1
ATOM 832 O O . ASN A 1 106 ? -3.248 18.117 14.255 1.00 94.62 106 ASN A O 1
ATOM 836 N N . SER A 1 107 ? -3.273 16.319 12.922 1.00 93.75 107 SER A N 1
ATOM 837 C CA . SER A 1 107 ? -3.212 15.355 14.025 1.00 93.75 107 SER A CA 1
ATOM 838 C C . SER A 1 107 ? -1.842 15.374 14.701 1.00 93.75 107 SER A C 1
ATOM 840 O O . SER A 1 107 ? -1.788 15.426 15.926 1.00 93.75 107 SER A O 1
ATOM 842 N N . ILE A 1 108 ? -0.758 15.408 13.916 1.00 93.25 108 ILE A N 1
ATOM 843 C CA . ILE A 1 108 ? 0.632 15.516 14.396 1.00 93.25 108 ILE A CA 1
ATOM 844 C C . ILE A 1 108 ? 0.844 16.812 15.193 1.00 93.25 108 ILE A C 1
ATOM 846 O O . ILE A 1 108 ? 1.441 16.781 16.270 1.00 93.25 108 ILE A O 1
ATOM 850 N N . GLU A 1 109 ? 0.319 17.936 14.697 1.00 92.44 109 GLU A N 1
ATOM 851 C CA . GLU A 1 109 ? 0.408 19.236 15.372 1.00 92.44 109 GLU A C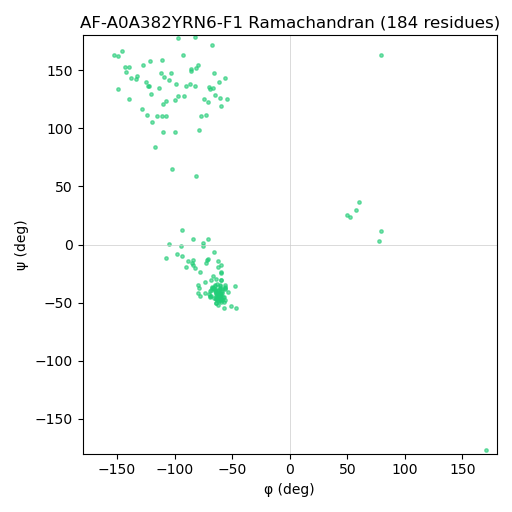A 1
ATOM 852 C C . GLU A 1 109 ? -0.292 19.212 16.741 1.00 92.44 109 GLU A C 1
ATOM 854 O O . GLU A 1 109 ? 0.282 19.634 17.747 1.00 92.44 109 GLU A O 1
ATOM 859 N N . LYS A 1 110 ? -1.499 18.632 16.813 1.00 95.00 110 LYS A N 1
ATOM 860 C CA . LYS A 1 110 ? -2.270 18.515 18.062 1.00 95.00 110 LYS A CA 1
ATOM 861 C C . LYS A 1 110 ? -1.557 17.703 19.141 1.00 95.00 110 LYS A C 1
ATOM 863 O O . LYS A 1 110 ? -1.627 18.066 20.313 1.00 95.00 110 LYS A O 1
ATOM 868 N N . ILE A 1 111 ? -0.867 16.629 18.758 1.00 94.75 111 ILE A N 1
ATOM 869 C CA . ILE A 1 111 ? -0.091 15.791 19.689 1.00 94.75 111 ILE A CA 1
ATOM 870 C C . ILE A 1 111 ? 1.317 16.341 19.961 1.00 94.75 111 ILE A C 1
ATOM 872 O O . ILE A 1 111 ? 2.086 15.720 20.690 1.00 94.75 111 ILE A O 1
ATOM 876 N N . LYS A 1 112 ? 1.643 17.526 19.420 1.00 94.00 112 LYS A N 1
ATOM 877 C CA . LYS A 1 112 ? 2.884 18.278 19.669 1.00 94.00 112 LYS A CA 1
ATOM 878 C C . LYS A 1 112 ? 4.164 17.503 19.332 1.00 94.00 112 LYS A C 1
ATOM 880 O O . LYS A 1 112 ? 5.214 17.756 19.927 1.00 94.00 112 LYS A O 1
ATOM 885 N N . ILE A 1 113 ? 4.101 16.589 18.362 1.00 92.25 113 ILE A N 1
ATOM 886 C CA . ILE A 1 113 ? 5.305 15.941 17.831 1.00 92.25 113 ILE A CA 1
ATOM 887 C C . ILE A 1 113 ? 6.080 16.974 17.011 1.00 92.25 113 ILE A C 1
ATOM 889 O O . ILE A 1 113 ? 5.556 17.554 16.061 1.00 92.25 113 ILE A O 1
ATOM 893 N N . LYS A 1 114 ? 7.338 17.203 17.390 1.00 89.56 114 LYS A N 1
ATOM 894 C CA . LYS A 1 114 ? 8.259 18.110 16.692 1.00 89.56 114 LYS A CA 1
ATOM 895 C C . LYS A 1 114 ? 9.091 17.348 15.657 1.00 89.56 114 LYS A C 1
ATOM 897 O O . LYS A 1 114 ? 9.221 16.130 15.736 1.00 89.56 114 LYS A O 1
ATOM 902 N N . ASN A 1 115 ? 9.707 18.083 14.731 1.00 88.88 115 ASN A N 1
ATOM 903 C CA . ASN A 1 115 ? 10.670 17.570 13.745 1.00 88.88 115 ASN A CA 1
ATOM 904 C C . ASN A 1 115 ? 10.112 16.494 12.796 1.00 88.88 115 ASN A C 1
ATOM 906 O O . ASN A 1 115 ? 10.810 15.560 12.404 1.00 88.88 115 ASN A O 1
ATOM 910 N N . THR A 1 116 ? 8.851 16.626 12.401 1.00 90.12 116 THR A N 1
ATOM 911 C CA . THR A 1 116 ? 8.204 15.765 11.408 1.00 90.12 116 THR A CA 1
ATOM 912 C C . THR A 1 116 ? 8.450 16.273 9.989 1.00 90.12 116 THR A C 1
ATOM 914 O O . THR A 1 116 ? 8.364 17.466 9.712 1.00 90.12 116 THR A O 1
ATOM 917 N N . SER A 1 117 ? 8.735 15.353 9.065 1.00 91.81 117 SER A N 1
ATOM 918 C CA . SER A 1 117 ? 8.808 15.634 7.628 1.00 91.81 117 SER A CA 1
ATOM 919 C C . SER A 1 117 ? 7.873 14.693 6.876 1.00 91.81 117 SER A C 1
ATOM 921 O O . SER A 1 117 ? 7.763 13.515 7.217 1.00 91.81 117 SER A O 1
ATOM 923 N N . ILE A 1 118 ? 7.180 15.215 5.863 1.00 89.88 118 ILE A N 1
ATOM 924 C CA . ILE A 1 118 ? 6.286 14.436 5.003 1.00 89.88 118 ILE A CA 1
ATOM 925 C C . ILE A 1 118 ? 6.938 14.342 3.627 1.00 89.88 118 ILE A C 1
ATOM 927 O O . ILE A 1 118 ? 7.199 15.359 2.988 1.00 89.88 118 ILE A O 1
ATOM 931 N N . LYS A 1 119 ? 7.199 13.116 3.168 1.00 93.19 119 LYS A N 1
ATOM 932 C CA . LYS A 1 119 ? 7.685 12.839 1.812 1.00 93.19 119 LYS A CA 1
ATOM 933 C C . LYS A 1 119 ? 6.508 12.392 0.954 1.00 93.19 119 LYS A C 1
ATOM 935 O O . LYS A 1 119 ? 5.827 11.433 1.304 1.00 93.19 119 LYS A O 1
ATOM 940 N N . ILE A 1 120 ? 6.283 13.084 -0.157 1.00 92.06 120 ILE A N 1
ATOM 941 C CA . ILE A 1 120 ? 5.210 12.783 -1.109 1.00 92.06 120 ILE A CA 1
ATOM 942 C C . ILE A 1 120 ? 5.857 12.320 -2.413 1.00 92.06 120 ILE A C 1
ATOM 944 O O . ILE A 1 120 ? 6.809 12.936 -2.886 1.00 92.06 120 ILE A O 1
ATOM 948 N N . GLY A 1 121 ? 5.336 11.241 -2.990 1.00 91.94 121 GLY A N 1
ATOM 949 C CA . GLY A 1 121 ? 5.764 10.729 -4.286 1.00 91.94 121 GLY A CA 1
ATOM 950 C C . GLY A 1 121 ? 4.578 10.185 -5.074 1.00 91.94 121 GLY A C 1
ATOM 951 O O . GLY A 1 121 ? 3.590 9.747 -4.488 1.00 91.94 121 GLY A O 1
ATOM 952 N N . ASP A 1 122 ? 4.687 10.204 -6.401 1.00 92.44 122 ASP A N 1
ATOM 953 C CA . ASP A 1 122 ? 3.694 9.627 -7.305 1.00 92.44 122 ASP A CA 1
ATOM 954 C C . ASP A 1 122 ? 4.362 8.606 -8.232 1.00 92.44 122 ASP A C 1
ATOM 956 O O . ASP A 1 122 ? 5.140 8.952 -9.123 1.00 92.44 122 ASP A O 1
ATOM 960 N N . VAL A 1 123 ? 4.023 7.330 -8.034 1.00 92.75 123 VAL A N 1
ATOM 961 C CA . VAL A 1 123 ? 4.509 6.215 -8.860 1.00 92.75 123 VAL A CA 1
ATOM 962 C C . VAL A 1 123 ? 4.117 6.398 -10.334 1.00 92.75 123 VAL A C 1
ATOM 964 O O . VAL A 1 123 ? 4.819 5.905 -11.219 1.00 92.75 123 VAL A O 1
ATOM 967 N N . SER A 1 124 ? 3.048 7.149 -10.630 1.00 93.44 124 SER A N 1
ATOM 968 C CA . SER A 1 124 ? 2.623 7.431 -12.004 1.00 93.44 124 SER A CA 1
ATOM 969 C C . SER A 1 124 ? 3.659 8.240 -12.790 1.00 93.44 124 SER A C 1
ATOM 971 O O . SER A 1 124 ? 3.781 8.051 -13.999 1.00 93.44 124 SER A O 1
ATOM 973 N N . LEU A 1 125 ? 4.455 9.088 -12.123 1.00 94.69 125 LEU A N 1
ATOM 974 C CA . LEU A 1 125 ? 5.534 9.842 -12.768 1.00 94.69 125 LEU A CA 1
ATOM 975 C C . LEU A 1 125 ? 6.629 8.905 -13.272 1.00 94.69 125 LEU A C 1
ATOM 977 O O . LEU A 1 125 ? 7.040 9.002 -14.425 1.00 94.69 125 LEU A O 1
ATOM 981 N N . PHE A 1 126 ? 7.043 7.950 -12.437 1.00 94.88 126 PHE A N 1
ATOM 982 C CA . PHE A 1 126 ? 7.996 6.919 -12.837 1.00 94.88 126 PHE A CA 1
ATOM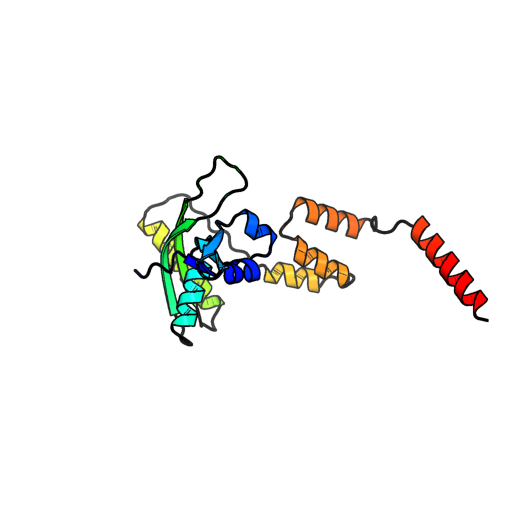 983 C C . PHE A 1 126 ? 7.446 6.070 -13.990 1.00 94.88 126 PHE A C 1
ATOM 985 O O . PHE A 1 126 ? 8.136 5.841 -14.979 1.00 94.88 126 PHE A O 1
ATOM 992 N N . GLN A 1 127 ? 6.180 5.650 -13.918 1.00 95.31 127 GLN A N 1
ATOM 993 C CA . GLN A 1 127 ? 5.561 4.876 -14.996 1.00 95.31 127 GLN A CA 1
ATOM 994 C C . GLN A 1 127 ? 5.533 5.646 -16.323 1.00 95.31 127 GLN A C 1
ATOM 996 O O . GLN A 1 127 ? 5.884 5.073 -17.353 1.00 95.31 127 GLN A O 1
ATOM 1001 N N . LYS A 1 128 ? 5.171 6.936 -16.299 1.00 97.25 128 LYS A N 1
ATOM 1002 C CA . LYS A 1 128 ? 5.180 7.816 -17.480 1.00 97.25 128 LYS A CA 1
ATOM 1003 C C . LYS A 1 128 ? 6.585 8.025 -18.035 1.00 97.25 128 LYS A C 1
ATOM 1005 O O . LYS A 1 128 ? 6.755 8.004 -19.251 1.00 97.25 128 LYS A O 1
ATOM 1010 N N . LEU A 1 129 ? 7.585 8.174 -17.164 1.00 96.56 129 LEU A N 1
ATOM 1011 C CA . LEU A 1 129 ? 8.986 8.240 -17.572 1.00 96.56 129 LEU A CA 1
ATOM 1012 C C . LEU A 1 129 ? 9.363 6.985 -18.363 1.00 96.56 129 LEU A C 1
ATOM 1014 O O . LEU A 1 129 ? 9.782 7.110 -19.509 1.00 96.56 129 LEU A O 1
ATOM 1018 N N . ILE A 1 130 ? 9.138 5.791 -17.804 1.00 96.56 130 ILE A N 1
ATOM 1019 C CA . ILE A 1 130 ? 9.450 4.528 -18.488 1.00 96.56 130 ILE A CA 1
ATOM 1020 C C . ILE A 1 130 ? 8.701 4.402 -19.822 1.00 96.56 130 ILE A C 1
ATOM 1022 O O . ILE A 1 130 ? 9.268 3.919 -20.799 1.00 96.56 130 ILE A O 1
ATOM 1026 N N . GLU A 1 131 ? 7.450 4.858 -19.889 1.00 96.75 131 GLU A N 1
ATOM 1027 C CA . GLU A 1 131 ? 6.678 4.843 -21.136 1.00 96.75 131 GLU A CA 1
ATOM 1028 C C . GLU A 1 131 ? 7.241 5.754 -22.223 1.00 96.75 131 GLU A C 1
ATOM 1030 O O . GLU A 1 131 ? 7.208 5.393 -23.400 1.00 96.75 131 GLU A O 1
ATOM 1035 N N . SER A 1 132 ? 7.786 6.906 -21.833 1.00 97.31 132 SER A N 1
ATOM 1036 C CA . SER A 1 132 ? 8.382 7.870 -22.761 1.00 97.31 132 SER A CA 1
ATOM 1037 C C . SER A 1 132 ? 9.728 7.420 -23.342 1.00 97.31 132 SER A C 1
ATOM 1039 O O . SER A 1 132 ? 10.180 7.969 -24.348 1.00 97.31 132 SER A O 1
ATOM 1041 N N . LEU A 1 133 ? 10.372 6.412 -22.740 1.00 95.56 133 LEU A N 1
ATOM 1042 C CA . LEU A 1 133 ? 11.648 5.889 -23.217 1.00 95.56 133 LEU A CA 1
ATOM 1043 C C . LEU A 1 133 ? 11.474 5.127 -24.538 1.00 95.56 133 LEU A C 1
ATOM 1045 O O . LEU A 1 133 ? 10.603 4.265 -24.683 1.00 95.56 133 LEU A O 1
ATOM 1049 N N . LYS A 1 134 ? 12.379 5.385 -25.486 1.00 95.00 134 LYS A N 1
ATOM 1050 C CA . LYS A 1 134 ? 12.477 4.667 -26.766 1.00 95.00 134 LYS A CA 1
ATOM 1051 C C . LYS A 1 134 ? 13.232 3.341 -26.600 1.00 95.00 134 LYS A C 1
ATOM 1053 O O . LYS A 1 134 ? 14.276 3.135 -27.209 1.00 95.00 134 LYS A O 1
ATOM 1058 N N . ILE A 1 135 ? 12.718 2.461 -25.743 1.00 92.94 135 ILE A N 1
ATOM 1059 C CA . ILE A 1 135 ? 13.281 1.129 -25.462 1.00 92.94 135 ILE A CA 1
ATOM 1060 C C . ILE A 1 135 ? 12.258 0.028 -25.780 1.00 92.94 135 ILE A C 1
ATOM 1062 O O . ILE A 1 135 ? 11.055 0.308 -25.788 1.00 92.94 135 ILE A O 1
ATOM 1066 N N . PRO A 1 136 ? 12.694 -1.226 -26.014 1.00 92.25 136 PRO A N 1
ATOM 1067 C CA . PRO A 1 136 ? 11.777 -2.335 -26.262 1.00 92.25 136 PRO A CA 1
ATOM 1068 C C . PRO A 1 136 ? 10.750 -2.519 -25.137 1.00 92.25 136 PRO A C 1
ATOM 1070 O O . PRO A 1 136 ? 11.083 -2.414 -23.956 1.00 92.25 136 PRO A O 1
ATOM 1073 N N . GLU A 1 137 ? 9.519 -2.892 -25.489 1.00 93.50 137 GLU A N 1
ATOM 1074 C CA . GLU A 1 137 ? 8.407 -3.031 -24.532 1.00 93.50 137 GLU A CA 1
ATOM 1075 C C . GLU A 1 137 ? 8.725 -4.005 -23.387 1.00 93.50 137 GLU A C 1
ATOM 1077 O O . GLU A 1 137 ? 8.428 -3.760 -22.217 1.00 93.50 137 GLU A O 1
ATOM 1082 N N . ARG A 1 138 ? 9.448 -5.085 -23.700 1.00 91.88 138 ARG A N 1
ATOM 1083 C CA . ARG A 1 138 ? 9.913 -6.058 -22.705 1.00 91.88 138 ARG A CA 1
ATOM 1084 C C . ARG A 1 138 ? 10.744 -5.404 -21.596 1.00 91.88 138 ARG A C 1
ATOM 1086 O O . ARG A 1 138 ? 10.613 -5.793 -20.436 1.00 91.88 138 ARG A O 1
ATOM 1093 N N . TRP A 1 139 ? 11.576 -4.416 -21.928 1.00 93.75 139 TRP A N 1
ATOM 1094 C CA . TRP A 1 139 ? 12.356 -3.668 -20.943 1.00 93.75 139 TRP A CA 1
ATOM 1095 C C . TRP A 1 139 ? 11.474 -2.760 -20.097 1.00 93.75 139 TRP A C 1
ATOM 1097 O O . TRP A 1 139 ? 11.609 -2.770 -18.875 1.00 93.75 139 TRP A O 1
ATOM 1107 N N . LYS A 1 140 ? 10.511 -2.058 -20.704 1.00 95.75 140 LYS A N 1
ATOM 1108 C CA . LYS A 1 140 ? 9.551 -1.228 -19.961 1.00 95.75 140 LYS A CA 1
ATOM 1109 C C . LYS A 1 140 ? 8.797 -2.035 -18.905 1.00 95.75 140 LYS A C 1
ATOM 1111 O O . LYS A 1 140 ? 8.740 -1.631 -17.742 1.00 95.75 140 LYS A O 1
ATOM 1116 N N . ILE A 1 141 ? 8.278 -3.206 -19.283 1.00 94.31 141 ILE A N 1
ATOM 1117 C CA . ILE A 1 141 ? 7.575 -4.120 -18.370 1.00 94.31 141 ILE A CA 1
ATOM 1118 C C . ILE A 1 141 ? 8.495 -4.556 -17.225 1.00 94.31 141 ILE A C 1
ATOM 1120 O O . ILE A 1 141 ? 8.097 -4.507 -16.058 1.00 94.31 141 ILE A O 1
ATOM 1124 N N . ARG A 1 142 ? 9.736 -4.960 -17.534 1.00 93.62 142 ARG A N 1
ATOM 1125 C CA . ARG A 1 142 ? 10.710 -5.395 -16.519 1.00 93.62 142 ARG A CA 1
ATOM 1126 C C . ARG A 1 142 ? 11.051 -4.273 -15.543 1.00 93.62 142 ARG A C 1
ATOM 1128 O O . ARG A 1 142 ? 10.985 -4.503 -14.338 1.00 93.62 142 ARG A O 1
ATOM 1135 N N . LEU A 1 143 ? 11.349 -3.072 -16.037 1.00 94.88 143 LEU A N 1
ATOM 1136 C CA . LEU A 1 143 ? 11.676 -1.916 -15.201 1.00 94.88 143 LEU A CA 1
ATOM 1137 C C . LEU A 1 143 ? 10.512 -1.564 -14.265 1.00 94.88 143 LEU A C 1
ATOM 1139 O O . LEU A 1 143 ? 10.706 -1.460 -13.056 1.00 94.88 143 LEU A O 1
ATOM 1143 N N . LYS A 1 144 ? 9.280 -1.487 -14.785 1.00 94.31 144 LYS A N 1
ATOM 1144 C CA . LYS A 1 144 ? 8.085 -1.223 -13.963 1.00 94.31 144 LYS A CA 1
ATOM 1145 C C . LYS A 1 144 ? 7.854 -2.294 -12.897 1.00 94.31 144 LYS A C 1
ATOM 1147 O O . LYS A 1 144 ? 7.556 -1.965 -11.752 1.00 94.31 144 LYS A O 1
ATOM 1152 N N . ARG A 1 145 ? 7.993 -3.574 -13.258 1.00 91.62 145 ARG A N 1
ATOM 1153 C CA . ARG A 1 145 ? 7.760 -4.708 -12.347 1.00 91.62 145 ARG A CA 1
ATOM 1154 C C . ARG A 1 145 ? 8.782 -4.766 -11.215 1.00 91.62 145 ARG A C 1
ATOM 1156 O O . ARG A 1 145 ? 8.443 -5.155 -10.099 1.00 91.62 145 ARG A O 1
ATOM 1163 N N . HIS A 1 146 ? 10.032 -4.431 -11.513 1.00 92.19 146 HIS A N 1
ATOM 1164 C CA . HIS A 1 146 ? 11.154 -4.671 -10.614 1.00 92.19 146 HIS A CA 1
ATOM 1165 C C . HIS A 1 146 ? 11.684 -3.426 -9.903 1.00 92.19 146 HIS A C 1
ATOM 1167 O O . HIS A 1 146 ? 12.572 -3.568 -9.070 1.00 92.19 146 HIS A O 1
ATOM 1173 N N . PHE A 1 147 ? 11.094 -2.253 -10.143 1.00 91.75 147 PHE A N 1
ATOM 1174 C CA . PHE A 1 147 ? 11.435 -0.991 -9.478 1.00 91.75 147 PHE A CA 1
ATOM 1175 C C . PHE A 1 147 ? 11.555 -1.093 -7.944 1.00 91.75 147 PHE A C 1
ATOM 1177 O O . PHE A 1 147 ? 12.431 -0.486 -7.343 1.00 91.75 147 PHE A O 1
ATOM 1184 N N . TRP A 1 148 ? 10.726 -1.919 -7.300 1.00 88.31 148 TRP A N 1
ATOM 1185 C CA . TRP A 1 148 ? 10.721 -2.113 -5.842 1.00 88.31 148 TRP A CA 1
ATOM 1186 C C . TRP A 1 148 ? 11.875 -2.973 -5.298 1.00 88.31 148 TRP A C 1
ATOM 1188 O O . TRP A 1 148 ? 11.910 -3.256 -4.101 1.00 88.31 148 TRP A O 1
ATOM 1198 N N . ARG A 1 149 ? 12.784 -3.453 -6.155 1.00 89.44 149 ARG A N 1
ATOM 1199 C CA . ARG A 1 149 ? 13.929 -4.301 -5.792 1.00 89.44 149 ARG A CA 1
ATOM 1200 C C . ARG A 1 149 ? 15.225 -3.554 -6.121 1.00 89.44 149 ARG A C 1
ATOM 1202 O O . ARG A 1 149 ? 15.764 -3.809 -7.190 1.00 89.44 149 ARG A O 1
ATOM 1209 N N . PRO A 1 150 ? 15.733 -2.665 -5.247 1.00 90.75 150 PRO A N 1
ATOM 1210 C CA . PRO A 1 150 ? 16.781 -1.703 -5.601 1.00 90.75 150 PRO A CA 1
ATOM 1211 C C . PRO A 1 150 ? 17.999 -2.328 -6.284 1.00 90.75 150 PRO A C 1
ATOM 1213 O O . PRO A 1 150 ? 18.318 -1.952 -7.402 1.00 90.75 150 PRO A O 1
ATOM 1216 N N . GLN A 1 151 ? 18.588 -3.357 -5.671 1.00 92.38 151 GLN A N 1
ATOM 1217 C CA . GLN A 1 151 ? 19.779 -4.023 -6.204 1.00 92.38 151 GLN A CA 1
ATOM 1218 C C . GLN A 1 151 ? 19.517 -4.705 -7.553 1.00 92.38 151 GLN A C 1
ATOM 1220 O O . GLN A 1 151 ? 20.235 -4.494 -8.518 1.00 92.38 151 GLN A O 1
ATOM 1225 N N . TYR A 1 152 ? 18.416 -5.452 -7.666 1.00 91.44 152 TYR A N 1
ATOM 1226 C CA . TYR A 1 152 ? 18.051 -6.087 -8.935 1.00 91.44 152 TYR A CA 1
ATOM 1227 C C . TYR A 1 152 ? 17.643 -5.067 -10.012 1.00 91.44 152 TYR A C 1
ATOM 1229 O O . TYR A 1 152 ? 17.802 -5.313 -11.204 1.00 91.44 152 TYR A O 1
ATOM 1237 N N . PHE A 1 153 ? 17.066 -3.935 -9.613 1.00 94.25 153 PHE A N 1
ATOM 1238 C CA . PHE A 1 153 ? 16.712 -2.853 -10.521 1.00 94.25 153 PHE A CA 1
ATOM 1239 C C . PHE A 1 153 ? 17.965 -2.165 -11.063 1.00 94.25 153 PHE A C 1
ATOM 1241 O O . PHE A 1 153 ? 18.027 -1.899 -12.257 1.00 94.25 153 PHE A O 1
ATOM 1248 N N . GLU A 1 154 ? 18.976 -1.956 -10.224 1.00 93.62 154 GLU A N 1
ATOM 1249 C CA . GLU A 1 154 ? 20.298 -1.485 -10.637 1.00 93.62 154 GLU A CA 1
ATOM 1250 C C . GLU A 1 154 ? 20.952 -2.459 -11.627 1.00 93.62 154 GLU A C 1
ATOM 1252 O O . GLU A 1 154 ? 21.351 -2.049 -12.714 1.00 93.62 154 GLU A O 1
ATOM 1257 N N . ASP A 1 155 ? 20.919 -3.766 -11.347 1.00 91.88 155 ASP A N 1
ATOM 1258 C CA . ASP A 1 155 ? 21.390 -4.788 -12.291 1.00 91.88 155 ASP A CA 1
ATOM 1259 C C . ASP A 1 155 ? 20.638 -4.738 -13.633 1.00 91.88 155 ASP A C 1
ATOM 1261 O O . ASP A 1 155 ? 21.229 -4.913 -14.700 1.00 91.88 155 ASP A O 1
ATOM 1265 N N . LEU A 1 156 ? 19.319 -4.503 -13.609 1.00 92.44 156 LEU A N 1
ATOM 1266 C CA . LEU A 1 156 ? 18.525 -4.329 -14.829 1.00 92.44 156 LEU A CA 1
ATOM 1267 C C . LEU A 1 156 ? 18.954 -3.092 -15.622 1.00 92.44 156 LEU A C 1
ATOM 1269 O O . LEU A 1 156 ? 19.011 -3.172 -16.848 1.00 92.44 156 LEU A O 1
ATOM 1273 N N . LEU A 1 157 ? 19.233 -1.973 -14.951 1.00 92.75 157 LEU A N 1
ATOM 1274 C CA . LEU A 1 157 ? 19.731 -0.763 -15.604 1.00 92.75 157 LEU A CA 1
ATOM 1275 C C . LEU A 1 157 ? 21.104 -1.015 -16.236 1.00 92.75 157 LEU A C 1
ATOM 1277 O O . LEU A 1 157 ? 21.276 -0.729 -17.418 1.00 92.75 157 LEU A O 1
ATOM 1281 N N . ASN A 1 158 ? 22.016 -1.664 -15.509 1.00 91.25 158 ASN A N 1
ATOM 1282 C CA . ASN A 1 158 ? 23.341 -2.034 -16.015 1.00 91.25 158 ASN A CA 1
ATOM 1283 C C . ASN A 1 158 ? 23.248 -2.931 -17.258 1.00 91.25 158 ASN A C 1
ATOM 1285 O O . ASN A 1 158 ? 23.971 -2.743 -18.236 1.00 91.25 158 ASN A O 1
ATOM 1289 N N . ARG A 1 159 ? 22.329 -3.902 -17.267 1.00 90.00 159 ARG A N 1
ATOM 1290 C CA . ARG A 1 159 ? 22.098 -4.784 -18.426 1.00 90.00 159 ARG A CA 1
ATOM 1291 C C . ARG A 1 159 ? 21.507 -4.049 -19.624 1.00 90.00 159 ARG A C 1
ATOM 1293 O O . ARG A 1 159 ? 21.862 -4.365 -20.757 1.00 90.00 159 ARG A O 1
ATOM 1300 N N . LEU A 1 160 ? 20.614 -3.089 -19.379 1.00 89.25 160 LEU A N 1
ATOM 1301 C CA . LEU A 1 160 ? 20.043 -2.239 -20.424 1.00 89.25 160 LEU A CA 1
ATOM 1302 C C . LEU A 1 160 ? 21.111 -1.334 -21.052 1.00 89.25 160 LEU A C 1
ATOM 1304 O O . LEU A 1 160 ? 21.094 -1.133 -22.261 1.00 89.25 160 LEU A O 1
ATOM 1308 N N . GLU A 1 161 ? 22.037 -0.817 -20.243 1.00 89.44 161 GLU A N 1
ATOM 1309 C CA . GLU A 1 161 ? 23.154 0.014 -20.699 1.00 89.44 161 GLU A CA 1
ATOM 1310 C C . GLU A 1 161 ? 24.183 -0.792 -21.505 1.00 89.44 161 GLU A C 1
ATOM 1312 O O . GLU A 1 161 ? 24.632 -0.359 -22.563 1.00 89.44 161 GLU A O 1
ATOM 1317 N N . THR A 1 162 ? 24.536 -1.987 -21.028 1.00 85.06 162 THR A N 1
ATOM 1318 C CA . THR A 1 162 ? 25.655 -2.777 -21.573 1.00 85.06 162 THR A CA 1
ATOM 1319 C C . THR A 1 162 ? 25.257 -3.799 -22.638 1.00 85.06 162 THR A C 1
ATOM 1321 O O . THR A 1 162 ? 26.135 -4.401 -23.251 1.00 85.06 162 THR A O 1
ATOM 1324 N N . ASN A 1 163 ? 23.957 -4.047 -22.854 1.00 71.81 163 ASN A N 1
ATOM 1325 C CA . ASN A 1 163 ? 23.446 -5.175 -23.652 1.00 71.81 163 ASN A CA 1
ATOM 1326 C C . ASN A 1 163 ? 24.007 -6.551 -23.225 1.00 71.81 163 ASN A C 1
ATOM 1328 O O . ASN A 1 163 ? 23.977 -7.505 -24.002 1.00 71.81 163 ASN A O 1
ATOM 1332 N N . SER A 1 164 ? 24.467 -6.687 -21.978 1.00 67.62 164 SER A N 1
ATOM 1333 C CA . SER A 1 164 ? 25.112 -7.902 -21.445 1.00 67.62 164 SER A CA 1
ATOM 1334 C C . SER A 1 164 ? 24.199 -9.132 -21.354 1.00 67.62 164 SER A C 1
ATOM 1336 O O . SER A 1 164 ? 24.667 -10.229 -21.068 1.00 67.62 164 SER A O 1
ATOM 1338 N N . ASP A 1 165 ? 22.902 -8.976 -21.633 1.00 62.16 165 ASP A N 1
ATOM 1339 C CA . ASP A 1 165 ? 21.936 -10.078 -21.739 1.00 62.16 165 ASP A CA 1
ATOM 1340 C C . ASP A 1 165 ? 22.109 -10.955 -22.977 1.00 62.16 165 ASP A C 1
ATOM 1342 O O . ASP A 1 165 ? 21.483 -12.011 -23.086 1.00 62.16 165 ASP A O 1
ATOM 1346 N N . ILE A 1 166 ? 22.907 -10.492 -23.929 1.00 61.03 166 ILE A N 1
ATOM 1347 C CA . ILE A 1 166 ? 23.112 -11.131 -25.211 1.00 61.03 166 ILE A CA 1
ATOM 1348 C C . ILE A 1 166 ? 24.536 -11.670 -25.231 1.00 61.03 166 ILE A C 1
ATOM 1350 O O . ILE A 1 166 ? 25.481 -10.893 -25.320 1.00 61.03 166 ILE A O 1
ATOM 1354 N N . ASP A 1 167 ? 24.687 -12.995 -25.194 1.00 68.94 167 ASP A N 1
ATOM 1355 C CA . ASP A 1 167 ? 25.941 -13.626 -25.598 1.00 68.94 167 ASP A CA 1
ATOM 1356 C C . ASP A 1 167 ? 26.046 -13.538 -27.133 1.00 68.94 167 ASP A C 1
ATOM 1358 O O . ASP A 1 167 ? 25.265 -14.190 -27.844 1.00 68.94 167 ASP A O 1
ATOM 1362 N N . PRO A 1 168 ? 26.981 -12.737 -27.680 1.00 71.75 168 PRO A N 1
ATOM 1363 C CA . PRO A 1 168 ? 27.136 -12.595 -29.123 1.00 71.75 168 PRO A CA 1
ATOM 1364 C C . PRO A 1 168 ? 27.457 -13.932 -29.800 1.00 71.75 168 PRO A C 1
ATOM 1366 O O . PRO A 1 168 ? 27.060 -14.147 -30.948 1.00 71.75 168 PRO A O 1
ATOM 1369 N N . ALA A 1 169 ? 28.143 -14.842 -29.099 1.00 74.75 169 ALA A N 1
ATOM 1370 C CA . ALA A 1 169 ? 28.474 -16.163 -29.612 1.00 74.75 169 ALA A CA 1
ATOM 1371 C C . ALA A 1 169 ? 27.220 -17.039 -29.736 1.00 74.75 169 ALA A C 1
ATOM 1373 O O . ALA A 1 169 ? 27.002 -17.632 -30.794 1.00 74.75 169 ALA A O 1
ATOM 1374 N N . ALA A 1 170 ? 26.357 -17.053 -28.715 1.00 75.75 170 ALA A N 1
ATOM 1375 C CA . ALA A 1 170 ? 25.085 -17.773 -28.752 1.00 75.75 170 ALA A CA 1
ATOM 1376 C C . ALA A 1 170 ? 24.163 -17.261 -29.873 1.00 75.75 170 ALA A C 1
ATOM 1378 O O . ALA A 1 170 ? 23.614 -18.059 -30.631 1.00 75.75 170 ALA A O 1
ATOM 1379 N N . ILE A 1 171 ? 24.062 -15.938 -30.063 1.00 77.62 171 ILE A N 1
ATOM 1380 C CA . ILE A 1 171 ? 23.266 -15.364 -31.163 1.00 77.62 171 ILE A CA 1
ATOM 1381 C C . ILE A 1 171 ? 23.822 -15.754 -32.532 1.00 77.62 171 ILE A C 1
ATOM 1383 O O . ILE A 1 171 ? 23.055 -16.067 -33.444 1.00 77.62 171 ILE A O 1
ATOM 1387 N N . ASN A 1 172 ? 25.142 -15.709 -32.712 1.00 81.00 172 ASN A N 1
ATOM 1388 C CA . ASN A 1 172 ? 25.753 -16.072 -33.989 1.00 81.00 172 ASN A CA 1
ATOM 1389 C C . ASN A 1 172 ? 25.575 -17.563 -34.299 1.00 81.00 172 ASN A C 1
ATOM 1391 O O . ASN A 1 172 ? 25.313 -17.915 -35.450 1.00 81.00 172 ASN A O 1
ATOM 1395 N N . LEU A 1 173 ? 25.650 -18.423 -33.279 1.00 83.50 173 LEU A N 1
ATOM 1396 C CA . LEU A 1 173 ? 25.362 -19.849 -33.406 1.00 83.50 173 LEU A CA 1
ATOM 1397 C C . LEU A 1 173 ? 23.908 -20.086 -33.848 1.00 83.50 173 LEU A C 1
ATOM 1399 O O . LEU A 1 173 ? 23.676 -20.813 -34.814 1.00 83.50 173 LEU A O 1
ATOM 1403 N N . ASP A 1 174 ? 22.942 -19.438 -33.194 1.00 84.06 174 ASP A N 1
ATOM 1404 C CA . ASP A 1 174 ? 21.520 -19.571 -33.529 1.00 84.06 174 ASP A CA 1
ATOM 1405 C C . ASP A 1 174 ? 21.203 -19.028 -34.929 1.00 84.06 174 ASP A C 1
ATOM 1407 O O . ASP A 1 174 ? 20.469 -19.660 -35.688 1.00 84.06 174 ASP A O 1
ATOM 1411 N N . LYS A 1 175 ? 21.810 -17.902 -35.331 1.00 86.31 175 LYS A N 1
ATOM 1412 C CA . LYS A 1 175 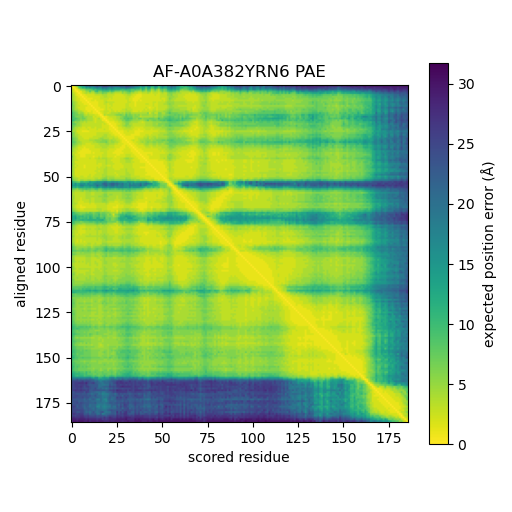? 21.678 -17.357 -36.696 1.00 86.31 175 LYS A CA 1
ATOM 1413 C C . LYS A 1 175 ? 22.228 -18.304 -37.760 1.00 86.31 175 LYS A C 1
ATOM 1415 O O . LYS A 1 175 ? 21.631 -18.427 -38.834 1.00 86.31 175 LYS A O 1
ATOM 1420 N N . LYS A 1 176 ? 23.361 -18.956 -37.477 1.00 87.38 176 LYS A N 1
ATOM 1421 C CA . LYS A 1 176 ? 23.962 -19.944 -38.377 1.00 87.38 176 LYS A CA 1
ATOM 1422 C C . LYS A 1 176 ? 23.036 -21.149 -38.539 1.00 87.38 176 LYS A C 1
ATOM 1424 O O . LYS A 1 176 ? 22.679 -21.468 -39.668 1.00 87.38 176 LYS A O 1
ATOM 1429 N N . LYS A 1 177 ? 22.554 -21.720 -37.429 1.00 85.25 177 LYS A N 1
ATOM 1430 C CA . LYS A 1 177 ? 21.582 -22.828 -37.440 1.00 85.25 177 LYS A CA 1
ATOM 1431 C C . LYS A 1 177 ? 20.297 -22.469 -38.185 1.00 85.25 177 LYS A C 1
ATOM 1433 O O . LYS A 1 177 ? 19.837 -23.245 -39.011 1.00 85.25 177 LYS A O 1
ATOM 1438 N N . PHE A 1 178 ? 19.742 -21.281 -37.947 1.00 87.69 178 PHE A N 1
ATOM 1439 C CA . PHE A 1 178 ? 18.552 -20.808 -38.659 1.00 87.69 178 PHE A CA 1
ATOM 1440 C C . PHE A 1 178 ? 18.775 -20.731 -40.177 1.00 87.69 178 PHE A C 1
ATOM 1442 O O . PHE A 1 178 ? 17.910 -21.136 -40.950 1.00 87.69 178 PHE A O 1
ATOM 1449 N N . SER A 1 179 ? 19.938 -20.237 -40.611 1.00 88.25 179 SER A N 1
ATOM 1450 C CA . SER A 1 179 ? 20.277 -20.147 -42.038 1.00 88.25 179 SER A CA 1
ATOM 1451 C C . SER A 1 179 ? 20.483 -21.527 -42.668 1.00 88.25 179 SER A C 1
ATOM 1453 O O . SER A 1 179 ? 20.029 -21.755 -43.783 1.00 88.25 179 SER A O 1
ATOM 1455 N N . GLU A 1 180 ? 21.118 -22.457 -41.948 1.00 87.81 180 GLU A N 1
ATOM 1456 C CA . GLU A 1 180 ? 21.270 -23.857 -42.370 1.00 87.81 180 GLU A CA 1
ATOM 1457 C C . GLU A 1 180 ? 19.908 -24.544 -42.532 1.00 87.81 180 GLU A C 1
ATOM 1459 O O . GLU A 1 180 ? 19.662 -25.164 -43.561 1.00 87.81 180 GLU A O 1
ATOM 1464 N N . MET A 1 181 ? 18.992 -24.364 -41.574 1.00 85.38 181 MET A N 1
ATOM 1465 C CA . MET A 1 181 ? 17.628 -24.903 -41.654 1.00 85.38 181 MET A CA 1
ATOM 1466 C C . MET A 1 181 ? 16.850 -24.328 -42.841 1.00 85.38 181 MET A C 1
ATOM 1468 O O . MET A 1 181 ? 16.193 -25.066 -43.561 1.00 85.38 181 MET A O 1
ATOM 1472 N N . LYS A 1 182 ? 16.976 -23.024 -43.107 1.00 84.88 182 LYS A N 1
ATOM 1473 C CA . LYS A 1 182 ? 16.281 -22.373 -44.227 1.00 84.88 182 LYS A CA 1
ATOM 1474 C C . LYS A 1 182 ? 16.769 -22.847 -45.604 1.00 84.88 182 LYS A C 1
ATOM 1476 O O . LYS A 1 182 ? 16.004 -22.798 -46.560 1.00 84.88 182 LYS A O 1
ATOM 1481 N N . ASN A 1 183 ? 18.024 -23.287 -45.696 1.00 78.31 183 ASN A N 1
ATOM 1482 C CA . ASN A 1 183 ? 18.609 -23.835 -46.922 1.00 78.31 183 ASN A CA 1
ATOM 1483 C C . ASN A 1 183 ? 18.311 -25.332 -47.114 1.00 78.31 183 ASN A C 1
ATOM 1485 O O . ASN A 1 183 ? 18.523 -25.839 -48.206 1.00 78.31 183 ASN A O 1
ATOM 1489 N N . LEU A 1 184 ? 17.864 -26.039 -46.069 1.00 72.44 184 LEU A N 1
ATOM 1490 C CA . LEU A 1 184 ? 17.452 -27.447 -46.141 1.00 72.44 184 LEU A CA 1
ATOM 1491 C C . LEU A 1 184 ? 16.007 -27.618 -46.641 1.00 72.44 184 LEU A C 1
ATOM 1493 O O . LEU A 1 184 ? 15.661 -28.693 -47.118 1.00 72.44 184 LEU A O 1
ATOM 1497 N N . ASP A 1 185 ? 15.192 -26.564 -46.548 1.00 58.44 185 ASP A N 1
ATOM 1498 C CA . ASP A 1 185 ? 13.793 -26.530 -47.000 1.00 58.44 185 ASP A CA 1
ATOM 1499 C C . ASP A 1 185 ? 13.625 -25.987 -48.448 1.00 58.44 185 ASP A C 1
ATOM 1501 O O . ASP A 1 185 ? 12.507 -25.660 -48.857 1.00 58.44 185 ASP A O 1
ATOM 1505 N N . GLN A 1 186 ? 14.717 -25.861 -49.220 1.00 52.41 186 GLN A N 1
ATOM 1506 C CA . GLN A 1 186 ? 14.735 -25.524 -50.659 1.00 52.41 186 GLN A CA 1
ATOM 1507 C C . GLN A 1 186 ? 15.239 -26.702 -51.491 1.00 52.41 186 GLN A C 1
ATOM 1509 O O . GLN A 1 186 ? 14.678 -26.901 -52.591 1.00 52.41 186 GLN A O 1
#

Mean predicted aligned error: 8.64 Å

Organism: NCBI:txid408172

Solvent-accessible surface area (backbone atoms only — not comparable to full-atom values): 11160 Å² total; per-residue (Å²): 135,65,68,55,66,58,70,39,62,37,61,69,52,37,77,73,63,35,74,85,45,54,82,29,46,49,69,49,66,47,100,86,69,48,58,29,21,43,30,61,47,66,63,65,34,44,50,51,50,44,56,74,69,66,54,79,52,69,41,81,48,59,42,62,50,80,16,33,28,52,58,100,47,92,88,53,70,41,69,42,86,44,74,52,75,47,79,43,68,68,88,55,60,73,66,50,54,50,49,54,52,49,53,52,52,55,50,42,57,75,72,63,64,76,93,79,82,86,88,85,85,60,70,65,56,57,54,51,52,51,66,72,47,99,62,61,67,71,54,45,54,49,51,68,73,35,58,90,38,62,69,64,34,50,53,51,51,53,34,68,74,66,52,68,84,56,57,67,65,60,54,52,52,51,53,50,52,53,52,54,54,61,63,70,78,109

Radius of gyration: 24.17 Å; Cα contacts (8 Å, |Δi|>4): 176; chains: 1; bounding box: 51×47×70 Å

Nearest PDB structures (foldseek):
  3od1-assembly1_B  TM=7.941E-01  e=7.320E-06  Halalkalibacterium halodurans
  4yrg-assembly1_A-2  TM=7.566E-01  e=3.000E-05  Trypanosoma cruzi strain CL Brener
  1z7m-assembly3_D  TM=5.904E-01  e=9.355E-06  Lactococcus lactis
  1z7m-assembly1_B  TM=5.790E-01  e=1.058E-05  Lactococcus lactis
  1z7n-assembly1_D  TM=6.244E-01  e=2.654E-05  Lactococcus lactis

pLDDT: mean 88.97, std 8.59, range [51.97, 97.31]

Secondary structure (DSSP, 8-state):
--PPPSEEEHHHHHHHH-GGGGGGSEEEE-TTS-EEEE-S-HHHHHHHHHHHTT--S-EEEEEEEEEE---SSTTS-SEEEEEEEEEES-S-HHHHHHHHHHHHHHHHHHTT--S-------HHHHHHHHHHS-S-HHHHHHHHHHTT-HHHHHHHHHHHHH-TT--HHHHHHHHHHHHHHHHH--

InterPro domains:
  IPR004516 Histidine-tRNA ligase/ATP phosphoribosyltransferase regulatory subunit [PTHR43707] (9-139)
  IPR041715 Class II Histidinyl-tRNA synthetase (HisRS)-like catalytic core domain [PF13393] (12-152)
  IPR045864 Class II Aminoacyl-tRNA synthetase/Biotinyl protein ligase (BPL) and lipoyl protein ligase (LPL) [G3DSA:3.30.930.10] (7-186)
  IPR045864 Class II Aminoacyl-tRNA synthetase/Biotinyl protein ligase (BPL) and lipoyl protein ligase (LPL) [SSF55681] (6-151)

Foldseek 3Di:
DDQFDQKDQVVLVCVVPNPVQVQFWAWDADPVRGIMTGAQDRVSSVVVVCVVVVDLDWDKDWHWDWHATHDPDPPDDRIDTDTDIDTPNDPPVVVVVVVRVVVVVVVCVVVPDPDDDDDDDDVVVVLVVLVPDPDDPVLSVVLSVCVVPVVVNVVSVVCVVPVVVDDVVVVVVVVVVVVVVVVVVD